Protein AF-A0A317E3X4-F1 (afdb_monomer)

Sequence (181 aa):
MAAHSRLGRRADPDRGRRRPDLRLVTAVTAGPLPGQGERPKLAPEFGGGNLMRLLLLATGFLALGIGSAAAGSSSFQRSCTDIRLEVDRRSVYLSATCDNGRGRQRGTDIELTGIHNDDGRLVRGTPGAASSFQRSCRDIRIDASRKRVVLEATCQSRSGRWRDTRIEIEDIHNINGRLQR

Mean predicted aligned error: 17.06 Å

InterPro domains:
  IPR011058 Cyanovirin-N [PF08881] (76-180)
  IPR011058 Cyanovirin-N [SM01111] (75-181)
  IPR036673 Cyanovirin-N superfamily [G3DSA:2.30.60.10] (72-180)
  IPR036673 Cyanovirin-N superfamily [SSF51322] (75-180)

pLDDT: mean 78.64, std 22.9, range [42.88, 98.81]

Structure (mmCIF, N/CA/C/O backbone):
data_AF-A0A317E3X4-F1
#
_entry.id   AF-A0A317E3X4-F1
#
loop_
_atom_site.group_PDB
_atom_site.id
_atom_site.type_symbol
_atom_site.label_atom_id
_atom_site.label_alt_id
_atom_site.label_comp_id
_atom_site.label_asym_id
_atom_site.label_entity_id
_atom_site.label_seq_id
_atom_site.pdbx_PDB_ins_code
_atom_site.Cartn_x
_atom_site.Cartn_y
_atom_site.Cartn_z
_atom_site.occupancy
_atom_site.B_iso_or_equiv
_atom_site.auth_seq_id
_atom_site.auth_comp_id
_atom_site.auth_asym_id
_atom_site.auth_atom_id
_atom_site.pdbx_PDB_model_num
ATOM 1 N N . MET A 1 1 ? 33.192 60.781 2.188 1.00 44.03 1 MET A N 1
ATOM 2 C CA . MET A 1 1 ? 32.294 59.798 2.830 1.00 44.03 1 MET A CA 1
ATOM 3 C C . MET A 1 1 ? 32.756 58.412 2.412 1.00 44.03 1 MET A C 1
ATOM 5 O O . MET A 1 1 ? 32.497 58.018 1.287 1.00 44.03 1 MET A O 1
ATOM 9 N N . ALA A 1 2 ? 33.527 57.723 3.251 1.00 44.00 2 ALA A N 1
ATOM 10 C CA . ALA A 1 2 ? 34.012 56.375 2.965 1.00 44.00 2 ALA A CA 1
ATOM 11 C C . ALA A 1 2 ? 33.857 55.536 4.235 1.00 44.00 2 ALA A C 1
ATOM 13 O O . ALA A 1 2 ? 34.499 55.815 5.243 1.00 44.00 2 ALA A O 1
ATOM 14 N N . ALA A 1 3 ? 32.968 54.546 4.189 1.00 47.50 3 ALA A N 1
ATOM 15 C CA . ALA A 1 3 ? 32.780 53.564 5.245 1.00 47.50 3 ALA A CA 1
ATOM 16 C C . ALA A 1 3 ? 32.793 52.173 4.601 1.00 47.50 3 ALA A C 1
ATOM 18 O O . ALA A 1 3 ? 31.838 51.761 3.947 1.00 47.50 3 ALA A O 1
ATOM 19 N N . HIS A 1 4 ? 33.916 51.473 4.762 1.00 45.38 4 HIS A N 1
ATOM 20 C CA . HIS A 1 4 ? 34.055 50.057 4.444 1.00 45.38 4 HIS A CA 1
ATOM 21 C C . HIS A 1 4 ? 33.559 49.229 5.633 1.00 45.38 4 HIS A C 1
ATOM 23 O O . HIS A 1 4 ? 34.176 49.236 6.699 1.00 45.38 4 HIS A O 1
ATOM 29 N N . SER A 1 5 ? 32.473 48.480 5.438 1.00 51.78 5 SER A N 1
ATOM 30 C CA . SER A 1 5 ? 31.897 47.597 6.456 1.00 51.78 5 SER A CA 1
ATOM 31 C C . SER A 1 5 ? 32.045 46.121 6.077 1.00 51.78 5 SER A C 1
ATOM 33 O O . SER A 1 5 ? 31.335 45.584 5.236 1.00 51.78 5 SER A O 1
ATOM 35 N N . ARG A 1 6 ? 33.049 45.522 6.725 1.00 53.31 6 ARG A N 1
ATOM 36 C CA . ARG A 1 6 ? 33.231 44.146 7.228 1.00 53.31 6 ARG A CA 1
ATOM 37 C C . ARG A 1 6 ? 32.323 43.023 6.685 1.00 53.31 6 ARG A C 1
ATOM 39 O O . ARG A 1 6 ? 31.151 42.912 7.024 1.00 53.31 6 ARG A O 1
ATOM 46 N N . LEU A 1 7 ? 32.979 42.085 5.994 1.00 50.19 7 LEU A N 1
ATOM 47 C CA . LEU A 1 7 ? 32.557 40.704 5.735 1.00 50.19 7 LEU A CA 1
ATOM 48 C C . LEU A 1 7 ? 32.404 39.908 7.046 1.00 50.19 7 LEU A C 1
ATOM 50 O O . LEU A 1 7 ? 33.393 39.598 7.712 1.00 50.19 7 LEU A O 1
ATOM 54 N N . GLY A 1 8 ? 31.170 39.538 7.391 1.00 43.84 8 GLY A N 1
ATOM 55 C CA . GLY A 1 8 ? 30.870 38.547 8.425 1.00 43.84 8 GLY A CA 1
ATOM 56 C C . GLY A 1 8 ? 31.047 37.127 7.884 1.00 43.84 8 GLY A C 1
ATOM 57 O O . GLY A 1 8 ? 30.306 36.696 7.002 1.00 43.84 8 GLY A O 1
ATOM 58 N N . ARG A 1 9 ? 32.038 36.394 8.404 1.00 52.47 9 ARG A N 1
ATOM 59 C CA . ARG A 1 9 ? 32.232 34.963 8.127 1.00 52.47 9 ARG A CA 1
ATOM 60 C C . ARG A 1 9 ? 31.189 34.164 8.910 1.00 52.47 9 ARG A C 1
ATOM 62 O O . ARG A 1 9 ? 31.122 34.272 10.131 1.00 52.47 9 ARG A O 1
ATOM 69 N N . ARG A 1 10 ? 30.377 33.379 8.198 1.00 48.47 10 ARG A N 1
ATOM 70 C CA . ARG A 1 10 ? 29.437 32.412 8.779 1.00 48.47 10 ARG A CA 1
ATOM 71 C C . ARG A 1 10 ? 30.220 31.234 9.361 1.00 48.47 10 ARG A C 1
ATOM 73 O O . ARG A 1 10 ? 31.098 30.697 8.692 1.00 48.47 10 ARG A O 1
ATOM 80 N N . ALA A 1 11 ? 29.906 30.872 10.601 1.00 50.78 11 ALA A N 1
ATOM 81 C CA . ALA A 1 11 ? 30.389 29.659 11.246 1.00 50.78 11 ALA A CA 1
ATOM 82 C C . ALA A 1 11 ? 29.647 28.437 10.680 1.00 50.78 11 ALA A C 1
ATOM 84 O O . ALA A 1 11 ? 28.427 28.468 10.519 1.00 50.78 11 ALA A O 1
ATOM 85 N N . ASP A 1 12 ? 30.411 27.397 10.367 1.00 50.88 12 ASP A N 1
ATOM 86 C CA . ASP A 1 12 ? 29.989 26.112 9.806 1.00 50.88 12 ASP A CA 1
ATOM 87 C C . ASP A 1 12 ? 29.861 25.077 10.946 1.00 50.88 12 ASP A C 1
ATOM 89 O O . ASP A 1 12 ? 30.859 24.843 11.638 1.00 50.88 12 ASP A O 1
ATOM 93 N N . PRO A 1 13 ? 28.675 24.491 11.212 1.00 52.59 13 PRO A N 1
ATOM 94 C CA . PRO A 1 13 ? 28.496 23.523 12.283 1.00 52.59 13 PRO A CA 1
ATOM 95 C C . PRO A 1 13 ? 28.211 22.116 11.731 1.00 52.59 13 PRO A C 1
ATOM 97 O O . PRO A 1 13 ? 27.102 21.618 11.892 1.00 52.59 13 PRO A O 1
ATOM 100 N N . ASP A 1 14 ? 29.184 21.440 11.109 1.00 51.91 14 ASP A N 1
ATOM 101 C CA . ASP A 1 14 ? 29.018 20.003 10.812 1.00 51.91 14 ASP A CA 1
ATOM 102 C C . ASP A 1 14 ? 30.326 19.187 10.778 1.00 51.91 14 ASP A C 1
ATOM 104 O O . ASP A 1 14 ? 30.789 18.693 9.749 1.00 51.91 14 ASP A O 1
ATOM 108 N N . ARG A 1 15 ? 30.945 18.989 11.950 1.00 49.81 15 ARG A N 1
ATOM 109 C CA . ARG A 1 15 ? 31.993 17.968 12.129 1.00 49.81 15 ARG A CA 1
ATOM 110 C C . ARG A 1 15 ? 31.726 17.120 13.363 1.00 49.81 15 ARG A C 1
ATOM 112 O O . ARG A 1 15 ? 32.310 17.316 14.423 1.00 49.81 15 ARG A O 1
ATOM 119 N N . GLY A 1 16 ? 30.828 16.151 13.207 1.00 49.03 16 GLY A N 1
ATOM 120 C CA . GLY A 1 16 ? 30.453 15.265 14.306 1.00 49.03 16 GLY A CA 1
ATOM 121 C C . GLY A 1 16 ? 29.815 13.938 13.910 1.00 49.03 16 GLY A C 1
ATOM 122 O O . GLY A 1 16 ? 28.997 13.434 14.670 1.00 49.03 16 GLY A O 1
ATOM 123 N N . ARG A 1 17 ? 30.156 13.327 12.765 1.00 48.34 17 ARG A N 1
ATOM 124 C CA . ARG A 1 17 ? 29.713 11.950 12.461 1.00 48.34 17 ARG A CA 1
ATOM 125 C C . ARG A 1 17 ? 30.769 10.922 12.855 1.00 48.34 17 ARG A C 1
ATOM 127 O O . ARG A 1 17 ? 31.676 10.596 12.092 1.00 48.34 17 ARG A O 1
ATOM 134 N N . ARG A 1 18 ? 30.607 10.407 14.077 1.00 46.97 18 ARG A N 1
ATOM 135 C CA . ARG A 1 18 ? 31.224 9.165 14.556 1.00 46.97 18 ARG A CA 1
ATOM 136 C C . ARG A 1 18 ? 30.736 7.998 13.692 1.00 46.97 18 ARG A C 1
ATOM 138 O O . ARG A 1 18 ? 29.539 7.861 13.449 1.00 46.97 18 ARG A O 1
ATOM 145 N N . ARG A 1 19 ? 31.678 7.177 13.230 1.00 54.75 19 ARG A N 1
ATOM 146 C CA . ARG A 1 19 ? 31.419 5.902 12.553 1.00 54.75 19 ARG A CA 1
ATOM 147 C C . ARG A 1 19 ? 30.929 4.881 13.588 1.00 54.75 19 ARG A C 1
ATOM 149 O O . ARG A 1 19 ? 31.604 4.745 14.605 1.00 54.75 19 ARG A O 1
ATOM 156 N N . PRO A 1 20 ? 29.810 4.174 13.372 1.00 49.88 20 PRO A N 1
ATOM 157 C CA . PRO A 1 20 ? 29.505 2.990 14.157 1.00 49.88 20 PRO A CA 1
ATOM 158 C C . PRO A 1 20 ? 30.288 1.785 13.624 1.00 49.88 20 PRO A C 1
ATOM 160 O O . PRO A 1 20 ? 30.407 1.578 12.414 1.00 49.88 20 PRO A O 1
ATOM 163 N N . ASP A 1 21 ? 30.834 1.029 14.570 1.00 44.69 21 ASP A N 1
ATOM 164 C CA . ASP A 1 21 ? 31.644 -0.165 14.386 1.00 44.69 21 ASP A CA 1
ATOM 165 C C . ASP A 1 21 ? 30.947 -1.248 13.559 1.00 44.69 21 ASP A C 1
ATOM 167 O O . ASP A 1 21 ? 29.807 -1.650 13.808 1.00 44.69 21 ASP A O 1
ATOM 171 N N . LEU A 1 22 ? 31.699 -1.762 12.591 1.00 46.97 22 LEU A N 1
ATOM 172 C CA . LEU A 1 22 ? 31.363 -2.919 11.781 1.00 46.97 22 LEU A CA 1
ATOM 173 C C . LEU A 1 22 ? 31.536 -4.179 12.649 1.00 46.97 22 LEU A C 1
ATOM 175 O O . LEU A 1 22 ? 32.629 -4.733 12.750 1.00 46.97 22 LEU A O 1
ATOM 179 N N . ARG A 1 23 ? 30.467 -4.627 13.318 1.00 48.00 23 ARG A N 1
ATOM 180 C CA . ARG A 1 23 ? 30.457 -5.933 13.991 1.00 48.00 23 ARG A CA 1
ATOM 181 C C . ARG A 1 23 ? 30.214 -7.046 12.974 1.00 48.00 23 ARG A C 1
ATOM 183 O O . ARG A 1 23 ? 29.145 -7.156 12.382 1.00 48.00 23 ARG A O 1
ATOM 190 N N . LEU A 1 24 ? 31.254 -7.854 12.807 1.00 46.41 24 LEU A N 1
ATOM 191 C CA . LEU A 1 24 ? 31.303 -9.123 12.095 1.00 46.41 24 LEU A CA 1
ATOM 192 C C . LEU A 1 24 ? 30.211 -10.066 12.638 1.00 46.41 24 LEU A C 1
ATOM 194 O O . LEU A 1 24 ? 30.263 -10.467 13.799 1.00 46.41 24 LEU A O 1
ATOM 198 N N . VAL A 1 25 ? 29.209 -10.391 11.818 1.00 48.66 25 VAL A N 1
ATOM 199 C CA . VAL A 1 25 ? 28.184 -11.390 12.157 1.00 48.66 25 VAL A CA 1
ATOM 200 C C . VAL A 1 25 ? 28.690 -12.758 11.713 1.00 48.66 25 VAL A C 1
ATOM 202 O O . VAL A 1 25 ? 28.898 -13.009 10.528 1.00 48.66 25 VAL A O 1
ATOM 205 N N . THR A 1 26 ? 28.910 -13.623 12.694 1.00 46.09 26 THR A N 1
ATOM 206 C CA . THR A 1 26 ? 29.308 -15.022 12.554 1.00 46.09 26 THR A CA 1
ATOM 207 C C . THR A 1 26 ? 28.225 -15.814 11.817 1.00 46.09 26 THR A C 1
ATOM 209 O O . THR A 1 26 ? 27.043 -15.729 12.152 1.00 46.09 26 THR A O 1
ATOM 212 N N . ALA A 1 27 ? 28.628 -16.586 10.807 1.00 47.19 27 ALA A N 1
ATOM 213 C CA . ALA A 1 27 ? 27.751 -17.466 10.046 1.00 47.19 27 ALA A CA 1
ATOM 214 C C . ALA A 1 27 ? 27.182 -18.581 10.943 1.00 47.19 27 ALA A C 1
ATOM 216 O O . ALA A 1 27 ? 27.935 -19.335 11.558 1.00 47.19 27 ALA A O 1
ATOM 217 N N . VAL A 1 28 ? 25.853 -18.684 11.001 1.00 49.19 28 VAL A N 1
ATOM 218 C CA . VAL A 1 28 ? 25.140 -19.804 11.628 1.00 49.19 28 VAL A CA 1
ATOM 219 C C . VAL A 1 28 ? 25.025 -20.934 10.609 1.00 49.19 28 VAL A C 1
ATOM 221 O O . VAL A 1 28 ? 24.566 -20.739 9.484 1.00 49.19 28 VAL A O 1
ATOM 224 N N . THR A 1 29 ? 25.477 -22.111 11.021 1.00 43.81 29 THR A N 1
ATOM 225 C CA . THR A 1 29 ? 25.449 -23.371 10.285 1.00 43.81 29 THR A CA 1
ATOM 226 C C . THR A 1 29 ? 24.010 -23.843 10.051 1.00 43.81 29 THR A C 1
ATOM 228 O O . THR A 1 29 ? 23.200 -23.921 10.972 1.00 43.81 29 THR A O 1
ATOM 231 N N . ALA A 1 30 ? 23.685 -24.162 8.797 1.00 45.28 30 ALA A N 1
ATOM 232 C CA . ALA A 1 30 ? 22.426 -24.796 8.421 1.00 45.28 30 ALA A CA 1
ATOM 233 C C . ALA A 1 30 ? 22.470 -26.290 8.785 1.00 45.28 30 ALA A C 1
ATOM 235 O O . ALA A 1 30 ? 23.348 -27.019 8.325 1.00 45.28 30 ALA A O 1
ATOM 236 N N . GLY A 1 31 ? 21.535 -26.731 9.629 1.00 52.44 31 GLY A N 1
ATOM 237 C CA . GLY A 1 31 ? 21.315 -28.144 9.942 1.00 52.44 31 GLY A CA 1
ATOM 238 C C . GLY A 1 31 ? 20.584 -28.894 8.811 1.00 52.44 31 GLY A C 1
ATOM 239 O O . GLY A 1 31 ? 19.928 -28.261 7.980 1.00 52.44 31 GLY A O 1
ATOM 240 N N . PRO A 1 32 ? 20.699 -30.233 8.761 1.00 53.94 32 PRO A N 1
ATOM 241 C CA . PRO A 1 32 ? 20.180 -31.059 7.672 1.00 53.94 32 PRO A CA 1
ATOM 242 C C . PRO A 1 32 ? 18.655 -31.268 7.729 1.00 53.94 32 PRO A C 1
ATOM 244 O O . PRO A 1 32 ? 18.056 -31.377 8.798 1.00 53.94 32 PRO A O 1
ATOM 247 N N . LEU A 1 33 ? 18.045 -31.354 6.542 1.00 56.88 33 LEU A N 1
ATOM 248 C CA . LEU A 1 33 ? 16.626 -31.650 6.306 1.00 56.88 33 LEU A CA 1
ATOM 249 C C . LEU A 1 33 ? 16.307 -33.135 6.577 1.00 56.88 33 LEU A C 1
A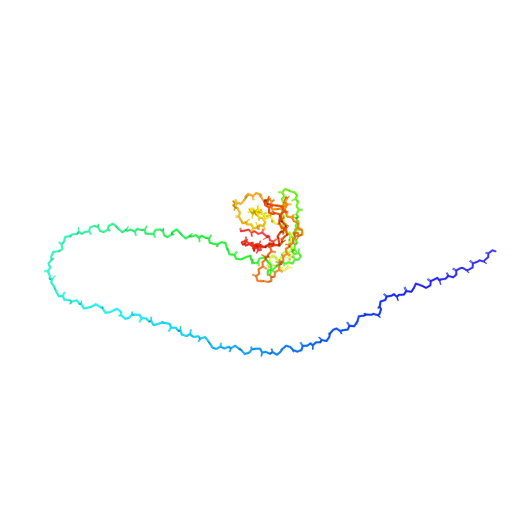TOM 251 O O . LEU A 1 33 ? 17.027 -33.995 6.063 1.00 56.88 33 LEU A O 1
ATOM 255 N N . PRO A 1 34 ? 15.215 -33.471 7.289 1.00 51.62 34 PRO A N 1
ATOM 256 C CA . PRO A 1 34 ? 14.760 -34.850 7.413 1.00 51.62 34 PRO A CA 1
ATOM 257 C C . PRO A 1 34 ? 13.775 -35.261 6.302 1.00 51.62 34 PRO A C 1
ATOM 259 O O . PRO A 1 34 ? 12.800 -34.569 6.025 1.00 51.62 34 PRO A O 1
ATOM 262 N N . GLY A 1 35 ? 14.037 -36.445 5.737 1.00 47.06 35 GLY A N 1
ATOM 263 C CA . GLY A 1 35 ? 13.054 -37.521 5.547 1.00 47.06 35 GLY A CA 1
ATOM 264 C C . GLY A 1 35 ? 11.977 -37.342 4.478 1.00 47.06 35 GLY A C 1
ATOM 265 O O . GLY A 1 35 ? 10.889 -36.852 4.761 1.00 47.06 35 GLY A O 1
ATOM 266 N N . GLN A 1 36 ? 12.233 -37.861 3.273 1.00 43.69 36 GLN A N 1
ATOM 267 C CA . GLN A 1 36 ? 11.174 -38.160 2.308 1.00 43.69 36 GLN A CA 1
ATOM 268 C C . GLN A 1 36 ? 10.454 -39.45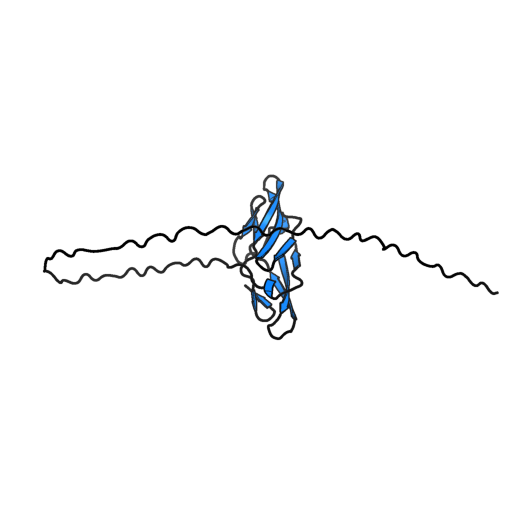5 2.702 1.00 43.69 36 GLN A C 1
ATOM 270 O O . GLN A 1 36 ? 11.071 -40.517 2.755 1.00 43.69 36 GLN A O 1
ATOM 275 N N . GLY A 1 37 ? 9.157 -39.325 2.983 1.00 43.22 37 GLY A N 1
ATOM 276 C CA . GLY A 1 37 ? 8.244 -40.411 3.321 1.00 43.22 37 GLY A CA 1
ATOM 277 C C . GLY A 1 37 ? 7.944 -41.334 2.141 1.00 43.22 37 GLY A C 1
ATOM 278 O O . GLY A 1 37 ? 7.931 -40.935 0.975 1.00 43.22 37 GLY A O 1
ATOM 279 N N . GLU A 1 38 ? 7.733 -42.592 2.498 1.00 43.97 38 GLU A N 1
ATOM 280 C CA . GLU A 1 38 ? 7.666 -43.770 1.650 1.00 43.97 38 GLU A CA 1
ATOM 281 C C . GLU A 1 38 ? 6.436 -43.826 0.730 1.00 43.97 38 GLU A C 1
ATOM 283 O O . GLU A 1 38 ? 5.338 -43.377 1.058 1.00 43.97 38 GLU A O 1
ATOM 288 N N . ARG A 1 39 ? 6.622 -44.447 -0.442 1.00 52.88 39 ARG A N 1
ATOM 289 C CA . ARG A 1 39 ? 5.541 -44.805 -1.368 1.00 52.88 39 ARG A CA 1
ATOM 290 C C . ARG A 1 39 ? 4.852 -46.082 -0.872 1.00 52.88 39 ARG A C 1
ATOM 292 O O . ARG A 1 39 ? 5.541 -47.096 -0.741 1.00 52.88 39 ARG A O 1
ATOM 299 N N . PRO A 1 40 ? 3.523 -46.118 -0.693 1.00 49.53 40 PRO A N 1
ATOM 300 C CA . PRO A 1 40 ? 2.832 -47.381 -0.495 1.00 49.53 40 PRO A CA 1
ATOM 301 C C . PRO A 1 40 ? 2.752 -48.163 -1.814 1.00 49.53 40 PRO A C 1
ATOM 303 O O . PRO A 1 40 ? 2.273 -47.685 -2.844 1.00 49.53 40 PRO A O 1
ATOM 306 N N . LYS A 1 41 ? 3.256 -49.395 -1.750 1.00 51.91 41 LYS A N 1
ATOM 307 C CA . LYS A 1 41 ? 3.183 -50.448 -2.761 1.00 51.91 41 LYS A CA 1
ATOM 308 C C . LYS A 1 41 ? 1.762 -51.023 -2.747 1.00 51.91 41 LYS A C 1
ATOM 310 O O . LYS A 1 41 ? 1.425 -51.775 -1.839 1.00 51.91 41 LYS A O 1
ATOM 315 N N . LEU A 1 42 ? 0.930 -50.670 -3.727 1.00 49.22 42 LEU A N 1
ATOM 316 C CA . LEU A 1 42 ? -0.346 -51.354 -3.953 1.00 49.22 42 LEU A CA 1
ATOM 317 C C . LEU A 1 42 ? -0.124 -52.533 -4.904 1.00 49.22 42 LEU A C 1
ATOM 319 O O . LEU A 1 42 ? 0.136 -52.345 -6.091 1.00 49.22 42 LEU A O 1
ATOM 323 N N . ALA A 1 43 ? -0.235 -53.743 -4.367 1.00 55.38 43 ALA A N 1
ATOM 324 C CA . ALA A 1 43 ? -0.550 -54.938 -5.136 1.00 55.38 43 ALA A CA 1
ATOM 325 C C . ALA A 1 43 ? -2.073 -55.146 -5.116 1.00 55.38 43 ALA A C 1
ATOM 327 O O . ALA A 1 43 ? -2.696 -54.903 -4.081 1.00 55.38 43 ALA A O 1
ATOM 328 N N . PRO A 1 44 ? -2.664 -55.640 -6.211 1.00 51.34 44 PRO A N 1
ATOM 329 C CA . PRO A 1 44 ? -3.894 -56.409 -6.116 1.00 51.34 44 PRO A CA 1
ATOM 330 C C . PRO A 1 44 ? -3.694 -57.826 -6.667 1.00 51.34 44 PRO A C 1
ATOM 332 O O . PRO A 1 44 ? -3.276 -58.016 -7.809 1.00 51.34 44 PRO A O 1
ATOM 335 N N . GLU A 1 45 ? -4.023 -58.818 -5.842 1.00 49.09 45 GLU A N 1
ATOM 336 C CA . GLU A 1 45 ? -4.259 -60.191 -6.282 1.00 49.09 45 GLU A CA 1
ATOM 337 C C . GLU A 1 45 ? -5.652 -60.278 -6.919 1.00 49.09 45 GLU A C 1
ATOM 339 O O . GLU A 1 45 ? -6.652 -59.917 -6.296 1.00 49.09 45 GLU A O 1
ATOM 344 N N . PHE A 1 46 ? -5.724 -60.749 -8.165 1.00 43.38 46 PHE A N 1
ATOM 345 C CA . PHE A 1 46 ? -6.977 -61.039 -8.859 1.00 43.38 46 PHE A CA 1
ATOM 346 C C . PHE A 1 46 ? -7.240 -62.549 -8.828 1.00 43.38 46 PHE A C 1
ATOM 348 O O . PHE A 1 46 ? -6.645 -63.314 -9.586 1.00 43.38 46 PHE A O 1
ATOM 355 N N . GLY A 1 47 ? -8.148 -62.959 -7.939 1.00 44.50 47 GLY A N 1
ATOM 356 C CA . GLY A 1 47 ? -8.822 -64.258 -7.963 1.00 44.50 47 GLY A CA 1
ATOM 357 C C . GLY A 1 47 ? -10.005 -64.225 -8.936 1.00 44.50 47 GLY A C 1
ATOM 358 O O . GLY A 1 47 ? -10.681 -63.208 -9.063 1.00 44.50 47 GLY A O 1
ATOM 359 N N . GLY A 1 48 ? -10.192 -65.322 -9.670 1.00 46.03 48 GLY A N 1
ATOM 360 C CA . GLY A 1 48 ? -10.986 -65.392 -10.896 1.00 46.03 48 GLY A CA 1
ATOM 361 C C . GLY A 1 48 ? -12.510 -65.426 -10.742 1.00 46.03 48 GLY A C 1
ATOM 362 O O . GLY A 1 48 ? -13.058 -65.550 -9.652 1.00 46.03 48 GLY A O 1
ATOM 363 N N . GLY A 1 49 ? -13.184 -65.382 -11.896 1.00 42.88 49 GLY A N 1
ATOM 364 C CA . GLY A 1 49 ? -14.618 -65.644 -12.012 1.00 42.88 49 GLY A CA 1
ATOM 365 C C . GLY A 1 49 ? -15.265 -64.938 -13.201 1.00 42.88 49 GLY A C 1
ATOM 366 O O . GLY A 1 49 ? -15.717 -63.806 -13.081 1.00 42.88 49 GLY A O 1
ATOM 367 N N . ASN A 1 50 ? -15.310 -65.604 -14.356 1.00 48.81 50 ASN A N 1
ATOM 368 C CA . ASN A 1 50 ? -16.083 -65.174 -15.523 1.00 48.81 50 ASN A CA 1
ATOM 369 C C . ASN A 1 50 ? -17.585 -65.117 -15.197 1.00 48.81 50 ASN A C 1
ATOM 371 O O . ASN A 1 50 ? -18.115 -66.107 -14.706 1.00 48.81 50 ASN A O 1
ATOM 375 N N . LEU A 1 51 ? -18.269 -64.030 -15.560 1.00 45.66 51 LEU A N 1
ATOM 376 C CA . LEU A 1 51 ? -19.418 -63.984 -16.484 1.00 45.66 51 LEU A CA 1
ATOM 377 C C . LEU A 1 51 ? -20.166 -62.646 -16.344 1.00 45.66 51 LEU A C 1
ATOM 379 O O . LEU A 1 51 ? -20.158 -62.010 -15.300 1.00 45.66 51 LEU A O 1
ATOM 383 N N . MET A 1 52 ? -20.895 -62.301 -17.405 1.00 44.47 52 MET A N 1
ATOM 384 C CA . MET A 1 52 ? -21.894 -61.229 -17.485 1.00 44.47 52 MET A CA 1
ATOM 385 C C . MET A 1 52 ? -21.363 -59.831 -17.841 1.00 44.47 52 MET A C 1
ATOM 387 O O . MET A 1 52 ? -21.282 -58.908 -17.036 1.00 44.47 52 MET A O 1
ATOM 391 N N . ARG A 1 53 ? -21.086 -59.655 -19.138 1.00 51.53 53 ARG A N 1
ATOM 392 C CA . ARG A 1 53 ? -21.133 -58.345 -19.792 1.00 51.53 53 ARG A CA 1
ATOM 393 C C . ARG A 1 53 ? -22.599 -57.921 -19.927 1.00 51.53 53 ARG A C 1
ATOM 395 O O . ARG A 1 53 ? -23.300 -58.456 -20.779 1.00 51.53 53 ARG A O 1
ATOM 402 N N . LEU A 1 54 ? -23.037 -56.935 -19.151 1.00 48.50 54 LEU A N 1
ATOM 403 C CA . LEU A 1 54 ? -24.147 -56.071 -19.549 1.00 48.50 54 LEU A CA 1
ATOM 404 C C . LEU A 1 54 ? -23.881 -54.651 -19.037 1.00 48.50 54 LEU A C 1
ATOM 406 O O . LEU A 1 54 ? -23.561 -54.447 -17.870 1.00 48.50 54 LEU A O 1
ATOM 410 N N . LEU A 1 55 ? -23.899 -53.707 -19.977 1.00 51.34 55 LEU A N 1
ATOM 411 C CA . LEU A 1 55 ? -23.377 -52.349 -19.868 1.00 51.34 55 LEU A CA 1
ATOM 412 C C . LEU A 1 55 ? -23.995 -51.553 -18.707 1.00 51.34 55 LEU A C 1
ATOM 414 O O . LEU A 1 55 ? -25.165 -51.181 -18.753 1.00 51.34 55 LEU A O 1
ATOM 418 N N . LEU A 1 56 ? -23.160 -51.183 -17.734 1.00 49.72 56 LEU A N 1
ATOM 419 C CA . LEU A 1 56 ? -23.400 -50.044 -16.852 1.00 49.72 56 LEU A CA 1
ATOM 420 C C . LEU A 1 56 ? -22.912 -48.778 -17.568 1.00 49.72 56 LEU A C 1
ATOM 422 O O . LEU A 1 56 ? -21.712 -48.581 -17.760 1.00 49.72 56 LEU A O 1
ATOM 426 N N . LEU A 1 57 ? -23.852 -47.927 -17.981 1.00 48.88 57 LEU A N 1
ATOM 427 C CA . LEU A 1 57 ? -23.591 -46.549 -18.397 1.00 48.88 57 LEU A CA 1
ATOM 428 C C . LEU A 1 57 ? -23.023 -45.780 -17.195 1.00 48.88 57 LEU A C 1
ATOM 430 O O . LEU A 1 57 ? -23.760 -45.271 -16.356 1.00 48.88 57 LEU A O 1
ATOM 434 N N . ALA A 1 58 ? -21.697 -45.732 -17.097 1.00 53.59 58 ALA A N 1
ATOM 435 C CA . ALA A 1 58 ? -20.988 -44.895 -16.145 1.00 53.59 58 ALA A CA 1
ATOM 436 C C . ALA A 1 58 ? -21.115 -43.428 -16.585 1.00 53.59 58 ALA A C 1
ATOM 438 O O . ALA A 1 58 ? -20.338 -42.935 -17.401 1.00 53.59 58 ALA A O 1
ATOM 439 N N . THR A 1 59 ? -22.111 -42.717 -16.060 1.00 61.94 59 THR A N 1
ATOM 440 C CA . THR A 1 59 ? -22.128 -41.251 -16.088 1.00 61.94 59 THR A CA 1
ATOM 441 C C . THR A 1 59 ? -20.961 -40.751 -15.242 1.00 61.94 59 THR A C 1
ATOM 443 O O . THR A 1 59 ? -21.020 -40.750 -14.013 1.00 61.94 59 THR A O 1
ATOM 446 N N . GLY A 1 60 ? -19.869 -40.390 -15.918 1.00 56.09 60 GLY A N 1
ATOM 447 C CA . GLY A 1 60 ? -18.681 -39.810 -15.311 1.00 56.09 60 GLY A CA 1
ATOM 448 C C . GLY A 1 60 ? -19.025 -38.513 -14.586 1.00 56.09 60 GLY A C 1
ATOM 449 O O . GLY A 1 60 ? -19.467 -37.543 -15.197 1.00 56.09 60 GLY A O 1
ATOM 450 N N . PHE A 1 61 ? -18.810 -38.502 -13.272 1.00 55.06 61 PHE A N 1
ATOM 451 C CA . PHE A 1 61 ? -18.797 -37.287 -12.469 1.00 55.06 61 PHE A CA 1
ATOM 452 C C . PHE A 1 61 ? -17.626 -36.413 -12.939 1.00 55.06 61 PHE A C 1
ATOM 454 O O . PHE A 1 61 ? -16.470 -36.659 -12.596 1.00 55.06 61 PHE A O 1
ATOM 461 N N . LEU A 1 62 ? -17.920 -35.395 -13.750 1.00 54.91 62 LEU A N 1
ATOM 462 C CA . LEU A 1 62 ? -16.976 -34.327 -14.056 1.00 54.91 62 LEU A CA 1
ATOM 463 C C . LEU A 1 62 ? -16.851 -33.458 -12.795 1.00 54.91 62 LEU A C 1
ATOM 465 O O . LEU A 1 62 ? -17.633 -32.535 -12.573 1.00 54.91 62 LEU A O 1
ATOM 469 N N . ALA A 1 63 ? -15.901 -33.788 -11.921 1.00 56.69 63 ALA A N 1
ATOM 470 C CA . ALA A 1 63 ? -15.528 -32.924 -10.810 1.00 56.69 63 ALA A CA 1
ATOM 471 C C . ALA A 1 63 ? -14.822 -31.682 -11.379 1.00 56.69 63 ALA A C 1
ATOM 473 O O . ALA A 1 63 ? -13.605 -31.662 -11.557 1.00 56.69 63 ALA A O 1
ATOM 474 N N . LEU A 1 64 ? -15.599 -30.648 -11.706 1.00 57.34 64 LEU A N 1
ATOM 475 C CA . LEU A 1 64 ? -15.086 -29.300 -11.925 1.00 57.34 64 LEU A CA 1
ATOM 476 C C . LEU A 1 64 ? -14.509 -28.822 -10.591 1.00 57.34 64 LEU A C 1
ATOM 478 O O . LEU A 1 64 ? -15.236 -28.373 -9.706 1.00 57.34 64 LEU A O 1
ATOM 482 N N . GLY A 1 65 ? -13.198 -28.986 -10.425 1.00 53.00 65 GLY A N 1
ATOM 483 C CA . GLY A 1 65 ? -12.465 -28.406 -9.312 1.00 53.00 65 GLY A CA 1
ATOM 484 C C . GLY A 1 65 ? -12.664 -26.896 -9.330 1.00 53.00 65 GLY A C 1
ATOM 485 O O . GLY A 1 65 ? -12.148 -26.207 -10.208 1.00 53.00 65 GLY A O 1
ATOM 486 N N . ILE A 1 66 ? -13.433 -26.386 -8.371 1.00 59.41 66 ILE A N 1
ATOM 487 C CA . ILE A 1 66 ? -13.557 -24.955 -8.113 1.00 59.41 66 ILE A CA 1
ATOM 488 C C . ILE A 1 66 ? -12.225 -24.533 -7.486 1.00 59.41 66 ILE A C 1
ATOM 490 O O . ILE A 1 66 ? -12.040 -24.587 -6.273 1.00 59.41 66 ILE A O 1
ATOM 494 N N . GLY A 1 67 ? -11.244 -24.217 -8.329 1.00 55.38 67 GLY A N 1
ATOM 495 C CA . GLY A 1 67 ? -9.975 -23.665 -7.884 1.00 55.38 67 GLY A CA 1
ATOM 496 C C . GLY A 1 67 ? -10.201 -22.242 -7.393 1.00 55.38 67 GLY A C 1
ATOM 497 O O . GLY A 1 67 ? -10.463 -21.348 -8.194 1.00 55.38 67 GLY A O 1
ATOM 498 N N . SER A 1 68 ? -10.102 -22.020 -6.085 1.00 58.06 68 SER A N 1
ATOM 499 C CA . SER A 1 68 ? -10.007 -20.669 -5.538 1.00 58.06 68 SER A CA 1
ATOM 500 C C . SER A 1 68 ? -8.714 -20.034 -6.047 1.00 58.06 68 SER A C 1
ATOM 502 O O . SER A 1 68 ? -7.623 -20.471 -5.681 1.00 58.06 68 SER A O 1
ATOM 504 N N . ALA A 1 69 ? -8.820 -19.013 -6.896 1.00 61.69 69 ALA A N 1
ATOM 505 C CA . ALA A 1 69 ? -7.678 -18.178 -7.239 1.00 61.69 69 ALA A CA 1
ATOM 506 C C . ALA A 1 69 ? -7.273 -17.393 -5.983 1.00 61.69 69 ALA A C 1
ATOM 508 O O . ALA A 1 69 ? -7.971 -16.473 -5.558 1.00 61.69 69 ALA A O 1
ATOM 509 N N . ALA A 1 70 ? -6.179 -17.803 -5.343 1.00 62.97 70 ALA A N 1
ATOM 510 C CA . ALA A 1 70 ? -5.562 -17.022 -4.283 1.00 62.97 70 ALA A CA 1
ATOM 511 C C . ALA A 1 70 ? -4.734 -15.904 -4.924 1.00 62.97 70 ALA A C 1
ATOM 513 O O . ALA A 1 70 ? -3.926 -16.168 -5.816 1.00 62.97 70 ALA A O 1
ATOM 514 N N . ALA A 1 71 ? -4.935 -14.669 -4.467 1.00 74.50 71 ALA A N 1
ATOM 515 C CA . ALA A 1 71 ? -4.113 -13.538 -4.873 1.00 74.50 71 ALA A CA 1
ATOM 516 C C . ALA A 1 71 ? -2.644 -13.805 -4.499 1.00 74.50 71 ALA A C 1
ATOM 518 O O . ALA A 1 71 ? -2.335 -14.185 -3.368 1.00 74.50 71 ALA A O 1
ATOM 519 N N . GLY A 1 72 ? -1.738 -13.654 -5.466 1.00 83.56 72 GLY A N 1
ATOM 520 C CA . GLY A 1 72 ? -0.302 -13.809 -5.239 1.00 83.56 72 GLY A CA 1
ATOM 521 C C . GLY A 1 72 ? 0.318 -12.552 -4.626 1.00 83.56 72 GLY A C 1
ATOM 522 O O . GLY A 1 72 ? -0.228 -11.457 -4.737 1.00 83.56 72 GLY A O 1
ATOM 523 N N . SER A 1 73 ? 1.497 -12.668 -4.009 1.00 92.25 73 SER A N 1
ATOM 524 C CA . SER A 1 73 ? 2.244 -11.485 -3.556 1.00 92.25 73 SER A CA 1
ATOM 525 C C . SER A 1 73 ? 2.542 -10.529 -4.718 1.00 92.25 73 SER A C 1
ATOM 527 O O . SER A 1 73 ? 2.867 -10.951 -5.832 1.00 92.25 73 SER A O 1
ATOM 529 N N . SER A 1 74 ? 2.522 -9.229 -4.428 1.00 96.31 74 SER A N 1
ATOM 530 C CA . SER A 1 74 ? 2.895 -8.190 -5.392 1.00 96.31 74 SER A CA 1
ATOM 531 C C . SER A 1 74 ? 4.326 -8.370 -5.917 1.00 96.31 74 SER A C 1
ATOM 533 O O . SER A 1 74 ? 5.217 -8.854 -5.207 1.00 96.31 74 SER A O 1
ATOM 535 N N . SER A 1 75 ? 4.572 -7.946 -7.161 1.00 96.94 75 SER A N 1
ATOM 536 C CA . SER A 1 75 ? 5.904 -8.007 -7.788 1.00 96.94 75 SER A CA 1
ATOM 537 C C . SER A 1 75 ? 6.437 -6.666 -8.299 1.00 96.94 75 SER A C 1
ATOM 539 O O . SER A 1 75 ? 7.640 -6.568 -8.569 1.00 96.94 75 SER A O 1
ATOM 541 N N . PHE A 1 76 ? 5.594 -5.629 -8.404 1.00 98.06 76 PHE A N 1
ATOM 542 C CA . PHE A 1 76 ? 5.976 -4.320 -8.953 1.00 98.06 76 PHE A CA 1
ATOM 543 C C . PHE A 1 76 ? 7.213 -3.724 -8.264 1.00 98.06 76 PHE A C 1
ATOM 545 O O . PHE A 1 76 ? 8.097 -3.181 -8.928 1.00 98.06 76 PHE A O 1
ATOM 552 N N . GLN A 1 77 ? 7.342 -3.925 -6.951 1.00 97.62 77 GLN A N 1
ATOM 553 C CA . GLN A 1 77 ? 8.419 -3.418 -6.103 1.00 97.62 77 GLN A CA 1
ATOM 554 C C . GLN A 1 77 ? 9.816 -3.935 -6.475 1.00 97.62 77 GLN A C 1
ATOM 556 O O . GLN A 1 77 ? 10.824 -3.456 -5.965 1.00 97.62 77 GLN A O 1
ATOM 561 N N . ARG A 1 78 ? 9.908 -4.925 -7.369 1.00 96.94 78 ARG A N 1
ATOM 562 C CA . ARG A 1 78 ? 11.184 -5.396 -7.927 1.00 96.94 78 ARG A CA 1
ATOM 563 C C . ARG A 1 78 ? 11.715 -4.491 -9.041 1.00 96.94 78 ARG A C 1
ATOM 565 O O . ARG A 1 78 ? 12.915 -4.526 -9.301 1.00 96.94 78 ARG A O 1
ATOM 572 N N . SER A 1 79 ? 10.830 -3.723 -9.677 1.00 97.12 79 SER A N 1
ATOM 573 C CA . SER A 1 79 ? 11.079 -2.928 -10.892 1.00 97.12 79 SER A CA 1
ATOM 574 C C . SER A 1 79 ? 10.602 -1.473 -10.799 1.00 97.12 79 SER A C 1
ATOM 576 O O . SER A 1 79 ? 10.724 -0.725 -11.767 1.00 97.12 79 SER A O 1
ATOM 578 N N . CYS A 1 80 ? 10.038 -1.081 -9.656 1.00 98.06 80 CYS A N 1
ATOM 579 C CA . CYS A 1 80 ? 9.606 0.282 -9.388 1.00 98.06 80 CYS A CA 1
ATOM 580 C C . CYS A 1 80 ? 10.374 0.866 -8.200 1.00 98.06 80 CYS A C 1
ATOM 582 O O . CYS A 1 80 ? 10.732 0.150 -7.264 1.00 98.06 80 CYS A O 1
ATOM 584 N N . THR A 1 81 ? 10.604 2.171 -8.242 1.00 97.62 81 THR A N 1
ATOM 585 C CA . THR A 1 81 ? 11.194 2.984 -7.178 1.00 97.62 81 THR A CA 1
ATOM 586 C C . THR A 1 81 ? 10.169 3.992 -6.674 1.00 97.62 81 THR A C 1
ATOM 588 O O . THR A 1 81 ? 9.048 4.049 -7.182 1.00 97.62 81 THR A O 1
ATOM 591 N N . ASP A 1 82 ? 10.546 4.793 -5.671 1.00 97.12 82 ASP A N 1
ATOM 592 C CA . ASP A 1 82 ? 9.728 5.930 -5.230 1.00 97.12 82 ASP A CA 1
ATOM 593 C C . ASP A 1 82 ? 8.315 5.536 -4.777 1.00 97.12 82 ASP A C 1
ATOM 595 O O . ASP A 1 82 ? 7.359 6.283 -4.967 1.00 97.12 82 ASP A O 1
ATOM 599 N N . ILE A 1 83 ? 8.205 4.347 -4.178 1.00 98.06 83 ILE A N 1
ATOM 600 C CA . ILE A 1 83 ? 6.942 3.761 -3.736 1.00 98.06 83 ILE A CA 1
ATOM 601 C C . ILE A 1 83 ? 6.409 4.578 -2.561 1.00 98.06 83 ILE A C 1
ATOM 603 O O . ILE A 1 83 ? 7.049 4.654 -1.508 1.00 98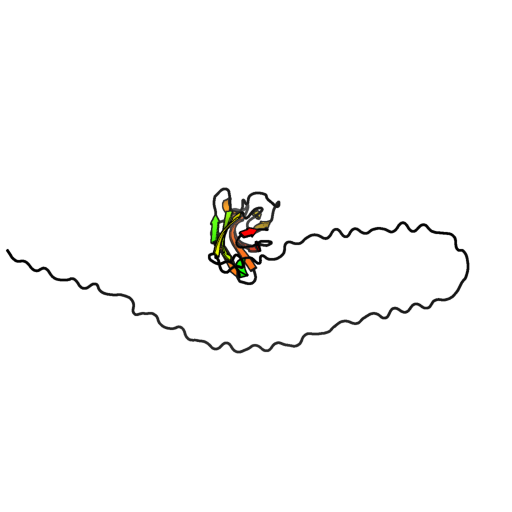.06 83 ILE A O 1
ATOM 607 N N . ARG A 1 84 ? 5.242 5.190 -2.743 1.00 97.44 84 ARG A N 1
ATOM 608 C CA . ARG A 1 84 ? 4.585 6.048 -1.757 1.00 97.44 84 ARG A CA 1
ATOM 609 C C . ARG A 1 84 ? 3.112 5.695 -1.647 1.00 97.44 84 ARG A C 1
ATOM 611 O O . ARG A 1 84 ? 2.506 5.155 -2.568 1.00 97.44 84 ARG A O 1
ATOM 618 N N . LEU A 1 85 ? 2.555 5.999 -0.483 1.00 97.75 85 LEU A N 1
ATOM 619 C CA . LEU A 1 85 ? 1.134 5.871 -0.218 1.00 97.75 85 LEU A CA 1
ATOM 620 C C . LEU A 1 85 ? 0.536 7.269 -0.084 1.00 97.75 85 LEU A C 1
ATOM 622 O O . LEU A 1 85 ? 0.985 8.063 0.742 1.00 97.75 85 LEU A O 1
ATOM 626 N N . GLU A 1 86 ? -0.481 7.547 -0.882 1.00 97.56 86 GLU A N 1
ATOM 627 C CA . GLU A 1 86 ? -1.255 8.779 -0.859 1.00 97.56 86 GLU A CA 1
ATOM 628 C C . GLU A 1 86 ? -2.620 8.464 -0.254 1.00 97.56 86 GLU A C 1
ATOM 630 O O . GLU A 1 86 ? -3.398 7.680 -0.798 1.00 97.56 86 GLU A O 1
ATOM 635 N N . VAL A 1 87 ? -2.892 9.029 0.921 1.00 96.44 87 VAL A N 1
ATOM 636 C CA . VAL A 1 87 ? -4.088 8.719 1.708 1.00 96.44 87 VAL A CA 1
ATOM 637 C C . VAL A 1 87 ? -4.983 9.950 1.757 1.00 96.44 87 VAL A C 1
ATOM 639 O O . VAL A 1 87 ? -4.619 10.961 2.354 1.00 96.44 87 VAL A O 1
ATOM 642 N N . ASP A 1 88 ? -6.172 9.842 1.173 1.00 93.94 88 ASP A N 1
ATOM 643 C CA . ASP A 1 88 ? -7.254 10.817 1.294 1.00 93.94 88 ASP A CA 1
ATOM 644 C C . ASP A 1 88 ? -8.414 10.237 2.126 1.00 93.94 88 ASP A C 1
ATOM 646 O O . ASP A 1 88 ? -8.520 9.031 2.345 1.00 93.9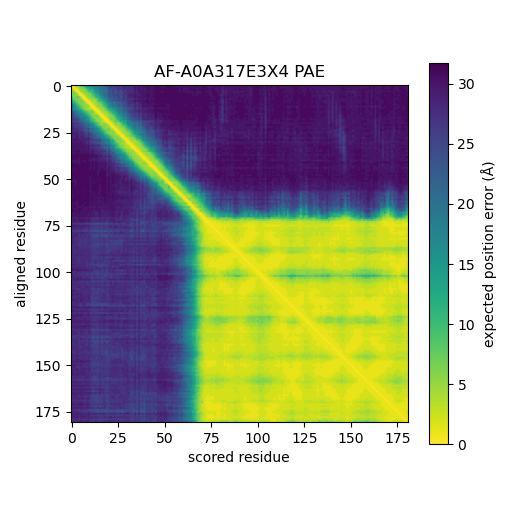4 88 ASP A O 1
ATOM 650 N N . ARG A 1 89 ? -9.348 11.080 2.579 1.00 91.44 89 ARG A N 1
ATOM 651 C CA . ARG A 1 89 ? -10.561 10.625 3.281 1.00 91.44 89 ARG A CA 1
ATOM 652 C C . ARG A 1 89 ? -11.415 9.649 2.460 1.00 91.44 89 ARG A C 1
ATOM 654 O O . ARG A 1 89 ? -12.148 8.851 3.055 1.00 91.44 89 ARG A O 1
ATOM 661 N N . ARG A 1 90 ? -11.369 9.716 1.126 1.00 91.69 90 ARG A N 1
ATOM 662 C CA . ARG A 1 90 ? -12.208 8.912 0.219 1.00 91.69 90 ARG A CA 1
ATOM 663 C C . ARG A 1 90 ? -11.461 7.769 -0.458 1.00 91.69 90 ARG A C 1
ATOM 665 O O . ARG A 1 90 ? -12.050 6.700 -0.583 1.00 91.69 90 ARG A O 1
ATOM 672 N N . SER A 1 91 ? -10.203 7.985 -0.823 1.00 95.50 91 SER A N 1
ATOM 673 C CA . SER A 1 91 ? -9.416 7.042 -1.619 1.00 95.50 91 SER A CA 1
ATOM 674 C C . SER A 1 91 ? -7.994 6.915 -1.092 1.00 95.50 91 SER A C 1
ATOM 676 O O . SER A 1 91 ? -7.473 7.806 -0.423 1.00 95.50 91 SER A O 1
ATOM 678 N N . VAL A 1 92 ? -7.366 5.787 -1.405 1.00 97.12 92 VAL A N 1
ATOM 679 C CA . VAL A 1 92 ? -5.975 5.503 -1.054 1.00 97.12 92 VAL A CA 1
ATOM 680 C C . VAL A 1 92 ? -5.266 5.053 -2.318 1.00 97.12 92 VAL A C 1
ATOM 682 O O . VAL A 1 92 ? -5.661 4.049 -2.905 1.00 97.12 92 VAL A O 1
ATOM 685 N N . TYR A 1 93 ? -4.227 5.771 -2.726 1.00 97.88 93 TYR A N 1
ATOM 686 C CA . TYR A 1 93 ? -3.441 5.458 -3.914 1.00 97.88 93 TYR A CA 1
ATOM 687 C C . TYR A 1 93 ? -2.040 5.005 -3.526 1.00 97.88 93 TYR A C 1
ATOM 689 O O . TYR A 1 93 ? -1.409 5.548 -2.620 1.00 97.88 93 TYR A O 1
ATOM 697 N N . LEU A 1 94 ? -1.550 3.992 -4.226 1.00 98.25 94 LEU A N 1
ATOM 698 C CA . LEU A 1 94 ? -0.155 3.594 -4.211 1.00 98.25 94 LEU A CA 1
ATOM 699 C C . LEU A 1 94 ? 0.500 4.178 -5.461 1.00 98.25 94 LEU A C 1
ATOM 701 O O . LEU A 1 94 ? 0.160 3.768 -6.571 1.00 98.25 94 LEU A O 1
ATOM 705 N N . SER A 1 95 ? 1.427 5.113 -5.284 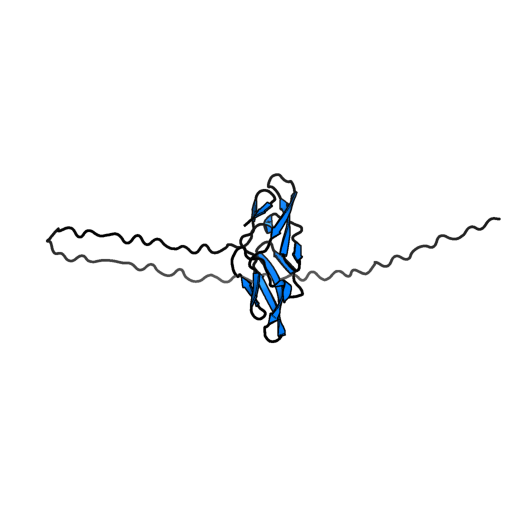1.00 98.25 95 SER A N 1
ATOM 706 C CA . SER A 1 95 ? 2.188 5.719 -6.374 1.00 98.25 95 SER A CA 1
ATOM 707 C C . SER A 1 95 ? 3.613 5.174 -6.412 1.00 98.25 95 SER A C 1
ATOM 709 O O . SER A 1 95 ? 4.202 4.830 -5.385 1.00 98.25 95 SER A O 1
ATOM 711 N N . ALA A 1 96 ? 4.162 5.028 -7.616 1.00 98.44 96 ALA A N 1
ATOM 712 C CA . ALA A 1 96 ? 5.529 4.576 -7.833 1.00 98.44 96 ALA A CA 1
ATOM 713 C C . ALA A 1 96 ? 6.064 5.045 -9.193 1.00 98.44 96 ALA A C 1
ATOM 715 O O . ALA A 1 96 ? 5.314 5.396 -10.106 1.00 98.44 96 ALA A O 1
ATOM 716 N N . THR A 1 97 ? 7.382 4.976 -9.352 1.00 98.62 97 THR A N 1
ATOM 717 C CA . THR A 1 97 ? 8.068 5.174 -10.631 1.00 98.62 97 THR A CA 1
ATOM 718 C C . THR A 1 97 ? 8.544 3.822 -11.146 1.00 98.62 97 THR A C 1
ATOM 720 O O . THR A 1 97 ? 9.411 3.203 -10.541 1.00 98.62 97 THR A O 1
ATOM 723 N N . CYS A 1 98 ? 7.990 3.343 -12.255 1.00 98.44 98 CYS A N 1
ATOM 724 C CA . CYS A 1 98 ? 8.204 1.982 -12.746 1.00 98.44 98 CYS A CA 1
ATOM 725 C C . CYS A 1 98 ? 9.003 1.937 -14.055 1.00 98.44 98 CYS A C 1
ATOM 727 O O . CYS A 1 98 ? 8.800 2.773 -14.938 1.00 98.44 98 CYS A O 1
ATOM 729 N N . ASP A 1 99 ? 9.884 0.942 -14.200 1.00 97.94 99 ASP A N 1
ATOM 730 C CA . ASP A 1 99 ? 10.577 0.647 -15.464 1.00 97.94 99 ASP A CA 1
ATOM 731 C C . ASP A 1 99 ? 9.595 0.069 -16.496 1.00 97.94 99 ASP A C 1
ATOM 733 O O . ASP A 1 99 ? 8.770 -0.789 -16.177 1.00 97.94 99 ASP A O 1
ATOM 737 N N . ASN A 1 100 ? 9.666 0.527 -17.744 1.00 96.44 100 ASN A N 1
ATOM 738 C CA . ASN A 1 100 ? 8.822 0.036 -18.830 1.00 96.44 100 ASN A CA 1
ATOM 739 C C . ASN A 1 100 ? 9.413 -1.126 -19.654 1.00 96.44 100 ASN A C 1
ATOM 741 O O . ASN A 1 100 ? 8.861 -1.465 -20.699 1.00 96.44 100 ASN A O 1
ATOM 745 N N . GLY A 1 101 ? 10.539 -1.700 -19.233 1.00 93.88 101 GLY A N 1
ATOM 746 C CA . GLY A 1 101 ? 11.274 -2.757 -19.930 1.00 93.88 101 GLY A CA 1
ATOM 747 C C . GLY A 1 101 ? 12.153 -2.261 -21.083 1.00 93.88 101 GLY A C 1
ATOM 748 O O . GLY A 1 101 ? 12.834 -3.059 -21.720 1.00 93.88 101 GLY A O 1
ATOM 749 N N . ARG A 1 102 ? 12.151 -0.952 -21.369 1.00 94.94 102 ARG A N 1
ATOM 750 C CA . ARG A 1 102 ? 12.965 -0.304 -22.416 1.00 94.94 102 ARG A CA 1
ATOM 751 C C . ARG A 1 102 ? 13.966 0.697 -21.834 1.00 94.94 102 ARG A C 1
ATOM 753 O O . ARG A 1 102 ? 14.448 1.568 -22.557 1.00 94.94 102 ARG A O 1
ATOM 760 N N . GLY A 1 103 ? 14.225 0.622 -20.527 1.00 90.94 103 GLY A N 1
ATOM 761 C CA . GLY A 1 103 ? 15.126 1.530 -19.817 1.00 90.94 103 GLY A CA 1
ATOM 762 C C . GLY A 1 103 ? 14.561 2.936 -19.604 1.00 90.94 103 GLY A C 1
ATOM 763 O O . GLY A 1 103 ? 15.317 3.854 -19.292 1.00 90.94 103 GLY A O 1
ATOM 764 N N . ARG A 1 104 ? 13.246 3.139 -19.779 1.00 95.69 104 ARG A N 1
ATOM 765 C CA . ARG A 1 104 ? 12.572 4.389 -19.401 1.00 95.69 104 ARG A CA 1
ATOM 766 C C . ARG A 1 104 ? 11.735 4.170 -18.153 1.00 95.69 104 ARG A C 1
ATOM 768 O O . ARG A 1 104 ? 11.050 3.158 -18.017 1.00 95.69 104 ARG A O 1
ATOM 775 N N . GLN A 1 105 ? 11.744 5.172 -17.287 1.00 97.19 105 GLN A N 1
ATOM 776 C CA . GLN A 1 105 ? 10.924 5.208 -16.089 1.00 97.19 105 GLN A CA 1
ATOM 777 C C . GLN A 1 105 ? 9.625 5.976 -16.333 1.00 97.19 105 GLN A C 1
ATOM 779 O O . GLN A 1 105 ? 9.600 6.959 -17.076 1.00 97.19 105 GLN A O 1
ATOM 784 N N . ARG A 1 106 ? 8.541 5.531 -15.696 1.00 97.62 106 ARG A N 1
ATOM 785 C CA . ARG A 1 106 ? 7.230 6.175 -15.768 1.00 97.62 106 ARG A CA 1
ATOM 786 C C . ARG A 1 106 ? 6.582 6.243 -14.391 1.00 97.62 106 ARG A C 1
ATOM 788 O O . ARG A 1 106 ? 6.458 5.221 -13.722 1.00 97.62 106 ARG A O 1
ATOM 795 N N . GLY A 1 107 ? 6.144 7.439 -14.002 1.00 98.00 107 GLY A N 1
ATOM 796 C CA . GLY A 1 107 ? 5.279 7.624 -12.839 1.00 98.00 107 GLY A CA 1
ATOM 797 C C . GLY A 1 107 ? 3.908 6.997 -13.086 1.00 98.00 107 GLY A C 1
ATOM 798 O O . GLY A 1 107 ? 3.337 7.143 -14.171 1.00 98.00 107 GLY A O 1
ATOM 799 N N . THR A 1 108 ? 3.410 6.261 -12.103 1.00 98.56 108 THR A N 1
ATOM 800 C CA . THR A 1 108 ? 2.134 5.553 -12.165 1.00 98.56 108 THR A CA 1
ATOM 801 C C . THR A 1 108 ? 1.561 5.404 -10.764 1.00 98.56 108 THR A C 1
ATOM 803 O O . THR A 1 108 ? 2.292 5.301 -9.781 1.00 98.56 108 THR A O 1
ATOM 806 N N . ASP A 1 109 ? 0.245 5.336 -10.696 1.00 98.31 109 ASP A N 1
ATOM 807 C CA . ASP A 1 109 ? -0.517 5.141 -9.474 1.00 98.31 109 ASP A CA 1
ATOM 808 C C . ASP A 1 109 ? -1.563 4.039 -9.669 1.00 98.31 109 ASP A C 1
ATOM 810 O O . ASP A 1 109 ? -1.904 3.668 -10.797 1.00 98.31 109 ASP A O 1
ATOM 814 N N . ILE A 1 110 ? -2.015 3.464 -8.559 1.00 97.94 110 ILE A N 1
ATOM 815 C CA . ILE A 1 110 ? -3.123 2.514 -8.519 1.00 97.94 110 ILE A CA 1
ATOM 816 C C . ILE A 1 110 ? -3.906 2.686 -7.221 1.00 97.94 110 ILE A C 1
ATOM 818 O O . ILE A 1 110 ? -3.322 2.834 -6.145 1.00 97.94 110 ILE A O 1
ATOM 822 N N . GLU A 1 111 ? -5.233 2.646 -7.304 1.00 97.31 111 GLU A N 1
ATOM 823 C CA . GLU A 1 111 ? -6.080 2.717 -6.116 1.00 97.31 111 GLU A CA 1
ATOM 824 C C . GLU A 1 111 ? -6.032 1.397 -5.328 1.00 97.31 111 GLU A C 1
ATOM 826 O O . GLU A 1 111 ? -6.259 0.296 -5.847 1.00 97.31 111 GLU A O 1
ATOM 831 N N . LEU A 1 112 ? -5.767 1.500 -4.027 1.00 96.69 112 LEU A N 1
ATOM 832 C CA . LEU A 1 112 ? -5.906 0.401 -3.087 1.00 96.69 112 LEU A CA 1
ATOM 833 C C . LEU A 1 112 ? -7.359 0.318 -2.625 1.00 96.69 112 LEU A C 1
ATOM 835 O O . LEU A 1 112 ? -7.796 1.029 -1.721 1.00 96.69 112 LEU A O 1
ATOM 839 N N . THR A 1 113 ? -8.106 -0.588 -3.243 1.00 96.56 113 THR A N 1
ATOM 840 C CA . THR A 1 113 ? -9.497 -0.904 -2.898 1.00 96.56 113 THR A CA 1
ATOM 841 C C . THR A 1 113 ? -9.609 -2.067 -1.912 1.00 96.56 113 THR A C 1
ATOM 843 O O . THR A 1 113 ? -8.747 -2.947 -1.861 1.00 96.56 113 THR A O 1
ATOM 846 N N . GLY A 1 114 ? -10.706 -2.085 -1.160 1.00 95.88 114 GLY A N 1
ATOM 847 C CA . GLY A 1 114 ? -11.183 -3.228 -0.394 1.00 95.88 114 GLY A CA 1
ATOM 848 C C . GLY A 1 114 ? -10.581 -3.368 0.998 1.00 95.88 114 GLY A C 1
ATOM 849 O O . GLY A 1 114 ? -10.809 -4.389 1.631 1.00 95.88 114 GLY A O 1
ATOM 850 N N . ILE A 1 115 ? -9.826 -2.397 1.513 1.00 97.56 115 ILE A N 1
ATOM 851 C CA . ILE A 1 115 ? -9.211 -2.504 2.842 1.00 97.56 115 ILE A CA 1
ATOM 852 C C . ILE A 1 115 ? -10.056 -1.742 3.863 1.00 97.56 115 ILE A C 1
ATOM 854 O O . ILE A 1 115 ? -10.404 -0.574 3.670 1.00 97.56 115 ILE A O 1
ATOM 858 N N . HIS A 1 116 ? -10.389 -2.390 4.974 1.00 98.00 116 HIS A N 1
ATOM 859 C CA . HIS A 1 116 ? -11.156 -1.775 6.051 1.00 98.00 116 HIS A CA 1
ATOM 860 C C . HIS A 1 116 ? -10.625 -2.181 7.425 1.00 98.00 116 HIS A C 1
ATOM 862 O O . HIS A 1 116 ? -9.832 -3.111 7.562 1.00 98.00 116 HIS A O 1
ATOM 868 N N . ASN A 1 117 ? -11.037 -1.423 8.437 1.00 98.38 117 ASN A N 1
ATOM 869 C CA . ASN A 1 117 ? -10.741 -1.706 9.831 1.00 98.38 117 ASN A CA 1
ATOM 870 C C . ASN A 1 117 ? -11.890 -2.525 10.441 1.00 98.38 117 ASN A C 1
ATOM 872 O O . ASN A 1 117 ? -13.020 -2.042 10.511 1.00 98.38 117 ASN A O 1
ATOM 876 N N . ASP A 1 118 ? -11.591 -3.738 10.895 1.00 98.25 118 ASP A N 1
ATOM 877 C CA . ASP A 1 118 ? -12.489 -4.603 11.660 1.00 98.25 118 ASP A CA 1
ATOM 878 C C . ASP A 1 118 ? -11.978 -4.717 13.101 1.00 98.25 118 ASP A C 1
ATOM 880 O O . ASP A 1 118 ? -11.011 -5.421 13.385 1.00 98.25 118 ASP A O 1
ATOM 884 N N . ASP A 1 119 ? -12.606 -3.965 14.006 1.00 98.19 119 ASP A N 1
ATOM 885 C CA . ASP A 1 119 ? -12.318 -3.952 15.448 1.00 98.19 119 ASP A CA 1
ATOM 886 C C . ASP A 1 119 ? -10.826 -3.764 15.818 1.00 98.19 119 ASP A C 1
ATOM 888 O O . ASP A 1 119 ? -10.297 -4.351 16.766 1.00 98.19 119 ASP A O 1
ATOM 892 N N . GLY A 1 120 ? -10.135 -2.885 15.088 1.00 98.38 120 GLY A N 1
ATOM 893 C CA . GLY A 1 120 ? -8.718 -2.577 15.288 1.00 98.38 120 GLY A CA 1
ATOM 894 C C . GLY A 1 120 ? -7.771 -3.473 14.484 1.00 98.38 120 GLY A C 1
ATOM 895 O O . GLY A 1 120 ? -6.576 -3.506 14.776 1.00 98.38 120 GLY A O 1
ATOM 896 N N . ARG A 1 121 ? -8.274 -4.206 13.484 1.00 98.56 121 ARG A N 1
ATOM 897 C CA . ARG A 1 121 ? -7.485 -5.040 12.568 1.00 98.56 121 ARG A CA 1
ATOM 898 C C . ARG A 1 121 ? -7.736 -4.633 11.117 1.00 98.56 121 ARG A C 1
ATOM 900 O O . ARG A 1 121 ? -8.883 -4.546 10.691 1.00 98.56 121 ARG A O 1
ATOM 907 N N . LEU A 1 122 ? -6.670 -4.454 10.337 1.00 98.44 122 LEU A N 1
ATOM 908 C CA . LEU A 1 122 ? -6.788 -4.304 8.885 1.00 98.44 122 LEU A CA 1
ATOM 909 C C . LEU A 1 122 ? -7.206 -5.631 8.254 1.00 98.44 122 LEU A C 1
ATOM 911 O O . LEU A 1 122 ? -6.576 -6.664 8.480 1.00 98.44 122 LEU A O 1
ATOM 915 N N . VAL A 1 123 ? -8.256 -5.593 7.443 1.00 97.75 123 VAL A N 1
ATOM 916 C CA . VAL A 1 123 ? -8.793 -6.760 6.742 1.00 97.75 123 VAL A CA 1
ATOM 917 C C . VAL A 1 123 ? -9.166 -6.403 5.304 1.00 97.75 123 VAL A C 1
ATOM 919 O O . VAL A 1 123 ? -9.490 -5.255 4.984 1.00 97.75 123 VAL A O 1
ATOM 922 N N . ARG A 1 124 ? -9.131 -7.412 4.430 1.00 96.38 124 ARG A N 1
ATOM 923 C CA . ARG A 1 124 ? -9.705 -7.333 3.084 1.00 96.38 124 ARG A CA 1
ATOM 924 C C . ARG A 1 124 ? -11.213 -7.541 3.167 1.00 96.38 124 ARG A C 1
ATOM 926 O O . ARG A 1 124 ? -11.684 -8.460 3.826 1.00 96.38 124 ARG A O 1
ATOM 933 N N . GLY A 1 125 ? -11.953 -6.669 2.506 1.00 92.94 125 GLY A N 1
ATOM 934 C CA . GLY A 1 125 ? -13.389 -6.754 2.290 1.00 92.94 125 GLY A CA 1
ATOM 935 C C . GLY A 1 125 ? -13.695 -7.035 0.828 1.00 92.94 125 GLY A C 1
ATOM 936 O O . GLY A 1 125 ? -12.947 -7.730 0.143 1.00 92.94 125 GLY A O 1
ATOM 937 N N . THR A 1 126 ? -14.801 -6.473 0.352 1.00 92.00 126 THR A N 1
ATOM 938 C CA . THR A 1 126 ? -15.278 -6.673 -1.015 1.00 92.00 126 THR A CA 1
ATOM 939 C C . THR A 1 126 ? -14.261 -6.163 -2.046 1.00 92.00 126 THR A C 1
ATOM 941 O O . THR A 1 126 ? -13.881 -4.987 -1.990 1.00 92.00 126 THR A O 1
ATOM 944 N N . PRO A 1 127 ? -13.837 -7.000 -3.013 1.00 88.38 127 PRO A N 1
ATOM 945 C CA . PRO A 1 127 ? -12.989 -6.562 -4.117 1.00 88.38 127 PRO A CA 1
ATOM 946 C C . PRO A 1 127 ? -13.602 -5.375 -4.870 1.00 88.38 127 PRO A C 1
ATOM 948 O O . PRO A 1 127 ? -14.801 -5.350 -5.136 1.00 88.38 127 PRO A O 1
ATOM 951 N N . GLY A 1 128 ? -12.784 -4.372 -5.191 1.00 89.25 128 GLY A N 1
ATOM 952 C CA . GLY A 1 128 ? -13.218 -3.171 -5.914 1.00 89.25 128 GLY A CA 1
ATOM 953 C C . GLY A 1 128 ? -13.979 -2.134 -5.080 1.00 89.25 128 GLY A C 1
ATOM 954 O O . GLY A 1 128 ? -14.112 -0.998 -5.525 1.00 89.25 128 GLY A O 1
ATOM 955 N N . ALA A 1 129 ? -14.428 -2.456 -3.861 1.00 94.38 129 ALA A N 1
ATOM 956 C CA . ALA A 1 129 ? -15.021 -1.456 -2.974 1.00 94.38 129 ALA A CA 1
ATOM 957 C C . ALA A 1 129 ? -13.962 -0.453 -2.494 1.00 94.38 129 ALA A C 1
ATOM 959 O O . ALA A 1 129 ? -12.817 -0.824 -2.250 1.00 94.38 129 ALA A O 1
ATOM 960 N N . ALA A 1 130 ? -14.324 0.815 -2.304 1.00 95.56 130 ALA A N 1
ATOM 961 C CA . ALA A 1 130 ? -13.385 1.804 -1.775 1.00 95.56 130 ALA A CA 1
ATOM 962 C C . ALA A 1 130 ? -12.867 1.399 -0.382 1.00 95.56 130 ALA A C 1
ATOM 964 O O . ALA A 1 130 ? -13.622 0.906 0.463 1.00 95.56 130 ALA A O 1
ATOM 965 N N . SER A 1 131 ? -11.579 1.633 -0.130 1.00 97.44 131 SER A N 1
ATOM 966 C CA . SER A 1 131 ? -11.002 1.423 1.199 1.00 97.44 131 SER A CA 1
ATOM 967 C C . SER A 1 131 ? -11.565 2.427 2.208 1.00 97.44 131 SER A C 1
ATOM 969 O O . SER A 1 131 ? -11.857 3.578 1.876 1.00 97.44 131 SER A O 1
ATOM 971 N N . SER A 1 132 ? -11.737 1.986 3.454 1.00 97.44 132 SER A N 1
ATOM 972 C CA . SER A 1 132 ? -12.341 2.793 4.525 1.00 97.44 132 SER A CA 1
ATOM 973 C C . SER A 1 132 ? -11.531 2.831 5.821 1.00 97.44 132 SER A C 1
ATOM 975 O O . SER A 1 132 ? -11.858 3.614 6.718 1.00 97.44 132 SER A O 1
ATOM 977 N N . PHE A 1 133 ? -10.467 2.029 5.931 1.00 98.31 133 PHE A N 1
ATOM 978 C CA . PHE A 1 133 ? -9.630 1.953 7.131 1.00 98.31 133 PHE A CA 1
ATOM 979 C C . PHE A 1 133 ? -9.075 3.324 7.546 1.00 98.31 133 PHE A C 1
ATOM 981 O O . PHE A 1 133 ? -9.049 3.649 8.729 1.00 98.31 133 PHE A O 1
ATOM 988 N N . GLN A 1 134 ? -8.739 4.180 6.580 1.00 97.62 134 GLN A N 1
ATOM 989 C CA . GLN A 1 134 ? -8.182 5.514 6.792 1.00 97.62 134 GLN A CA 1
ATOM 990 C C . GLN A 1 134 ? -9.098 6.469 7.573 1.00 97.62 134 GLN A C 1
ATOM 992 O O . GLN A 1 134 ? -8.654 7.509 8.044 1.00 97.62 134 GLN A O 1
ATOM 997 N N . ARG A 1 135 ? -10.378 6.118 7.752 1.00 97.44 135 ARG A N 1
ATOM 998 C CA . ARG A 1 135 ? -11.329 6.882 8.577 1.00 97.44 135 ARG A CA 1
ATOM 999 C C . ARG A 1 135 ? -11.175 6.623 10.077 1.00 97.44 135 ARG A C 1
ATOM 1001 O O . ARG A 1 135 ? -11.661 7.414 10.875 1.00 97.44 135 ARG A O 1
ATOM 1008 N N . SER A 1 136 ? -10.560 5.502 10.456 1.00 97.94 136 SER A N 1
ATOM 1009 C CA . SER A 1 136 ? -10.452 5.036 11.851 1.00 97.94 136 SER A CA 1
ATOM 1010 C C . SER A 1 136 ? -9.063 4.494 12.203 1.00 97.94 136 SER A C 1
ATOM 1012 O O . SER A 1 136 ? -8.875 3.890 13.260 1.00 97.94 136 SER A O 1
ATOM 1014 N N . CYS A 1 137 ? -8.085 4.709 11.327 1.00 98.44 137 CYS A N 1
ATOM 1015 C CA . CYS A 1 137 ? -6.689 4.365 11.544 1.00 98.44 137 CYS A CA 1
ATOM 1016 C C . CYS A 1 137 ? -5.815 5.612 11.395 1.00 98.44 137 CYS A C 1
ATOM 1018 O O . CYS A 1 137 ? -6.161 6.547 10.674 1.00 98.44 137 CYS A O 1
ATOM 1020 N N . ARG A 1 138 ? -4.673 5.607 12.074 1.00 98.12 138 ARG A N 1
ATOM 1021 C CA . ARG A 1 138 ? -3.635 6.639 12.021 1.00 98.12 138 ARG A CA 1
ATOM 1022 C C . ARG A 1 138 ? -2.268 5.998 11.799 1.00 98.12 138 ARG A C 1
ATOM 1024 O O . ARG A 1 138 ? -2.174 4.773 11.732 1.00 98.12 138 ARG A O 1
ATOM 1031 N N . ASP A 1 139 ? -1.235 6.828 11.669 1.00 97.81 139 ASP A N 1
ATOM 1032 C CA . ASP A 1 139 ? 0.153 6.378 11.490 1.00 97.81 139 ASP A CA 1
ATOM 1033 C C . ASP A 1 139 ? 0.304 5.420 10.288 1.00 97.81 139 ASP A C 1
ATOM 1035 O O . ASP A 1 139 ? 1.035 4.431 10.322 1.00 97.81 139 ASP A O 1
ATOM 1039 N N . ILE A 1 140 ? -0.454 5.712 9.223 1.00 98.38 140 ILE A N 1
ATOM 1040 C CA . ILE A 1 140 ? -0.585 4.873 8.031 1.00 98.38 140 ILE A CA 1
ATOM 1041 C C . ILE A 1 140 ? 0.678 5.003 7.182 1.00 98.38 140 ILE A C 1
ATOM 1043 O O . ILE A 1 140 ? 1.050 6.103 6.771 1.00 98.38 140 ILE A O 1
ATOM 1047 N N . ARG A 1 141 ? 1.310 3.873 6.869 1.00 97.50 141 ARG A N 1
ATOM 1048 C CA . ARG A 1 141 ? 2.513 3.818 6.034 1.00 97.50 141 ARG A CA 1
ATOM 1049 C C . ARG A 1 141 ? 2.593 2.523 5.241 1.00 97.50 141 ARG A C 1
ATOM 1051 O O . ARG A 1 141 ? 1.980 1.520 5.595 1.00 97.50 141 ARG A O 1
ATOM 1058 N N . ILE A 1 142 ? 3.396 2.548 4.185 1.00 97.88 142 ILE A N 1
ATOM 1059 C CA . ILE A 1 142 ? 3.718 1.371 3.386 1.00 97.88 142 ILE A CA 1
ATOM 1060 C C . ILE A 1 142 ? 5.175 0.962 3.632 1.00 97.88 142 ILE A C 1
ATOM 1062 O O . ILE A 1 142 ? 6.074 1.800 3.585 1.00 97.88 142 ILE A O 1
ATOM 1066 N N . ASP A 1 143 ? 5.404 -0.320 3.903 1.00 97.50 143 ASP A N 1
ATOM 1067 C CA . ASP A 1 143 ? 6.721 -0.956 3.902 1.00 97.50 143 ASP A CA 1
ATOM 1068 C C . ASP A 1 143 ? 6.859 -1.813 2.639 1.00 97.50 143 ASP A C 1
ATOM 1070 O O . ASP A 1 143 ? 6.206 -2.847 2.484 1.00 97.50 143 ASP A O 1
ATOM 1074 N N . ALA A 1 144 ? 7.692 -1.363 1.703 1.00 96.38 144 ALA A N 1
ATOM 1075 C CA . ALA A 1 144 ? 7.939 -2.054 0.447 1.00 96.38 144 ALA A CA 1
ATOM 1076 C C . ALA A 1 144 ? 9.344 -2.666 0.445 1.00 96.38 144 ALA A C 1
ATOM 1078 O O . ALA A 1 144 ? 10.355 -1.977 0.317 1.00 96.38 144 ALA A O 1
ATOM 1079 N N . SER A 1 145 ? 9.402 -3.995 0.517 1.00 95.12 145 SER A N 1
ATOM 1080 C CA . SER A 1 145 ? 10.635 -4.773 0.392 1.00 95.12 145 SER A CA 1
ATOM 1081 C C . SER A 1 145 ? 10.661 -5.528 -0.936 1.00 95.12 145 SER A C 1
ATOM 1083 O O . SER A 1 145 ? 9.620 -5.829 -1.508 1.00 95.12 145 SER A O 1
ATOM 1085 N N . ARG A 1 146 ? 11.833 -5.983 -1.397 1.00 92.62 146 ARG A N 1
ATOM 1086 C CA . ARG A 1 146 ? 11.945 -6.842 -2.601 1.00 92.62 146 ARG A CA 1
ATOM 1087 C C . ARG A 1 146 ? 11.015 -8.074 -2.578 1.00 92.62 146 ARG A C 1
ATOM 1089 O O . ARG A 1 146 ? 10.662 -8.582 -3.643 1.00 92.62 146 ARG A O 1
ATOM 1096 N N . LYS A 1 147 ? 10.649 -8.575 -1.389 1.00 92.88 147 LYS A N 1
ATOM 1097 C CA . LYS A 1 147 ? 9.870 -9.812 -1.204 1.00 92.88 147 LYS A CA 1
ATOM 1098 C C . LYS A 1 147 ? 8.363 -9.577 -1.116 1.00 92.88 147 LYS A C 1
ATOM 1100 O O . LYS A 1 147 ? 7.618 -10.367 -1.676 1.00 92.88 147 LYS A O 1
ATOM 1105 N N . ARG A 1 148 ? 7.943 -8.520 -0.423 1.00 95.94 148 ARG A N 1
ATOM 1106 C CA . ARG A 1 148 ? 6.538 -8.203 -0.131 1.00 95.94 148 ARG A CA 1
ATOM 1107 C C . ARG A 1 148 ? 6.350 -6.713 0.105 1.00 95.94 148 ARG A C 1
ATOM 1109 O O . ARG A 1 148 ? 7.308 -6.018 0.452 1.00 95.94 148 ARG A O 1
ATOM 1116 N N . VAL A 1 149 ? 5.106 -6.277 -0.014 1.00 97.56 149 VAL A N 1
ATOM 1117 C CA . VAL A 1 149 ? 4.663 -4.909 0.249 1.00 97.56 149 VAL A CA 1
ATOM 1118 C C . VAL A 1 149 ? 3.610 -4.974 1.346 1.00 97.56 149 VAL A C 1
ATOM 1120 O O . VAL A 1 149 ? 2.661 -5.735 1.221 1.00 97.56 149 VAL A O 1
ATOM 1123 N N . VAL A 1 150 ? 3.788 -4.241 2.439 1.00 98.12 150 VAL A N 1
ATOM 1124 C CA . VAL A 1 150 ? 2.935 -4.320 3.630 1.00 98.12 150 VAL A CA 1
ATOM 1125 C C . VAL A 1 150 ? 2.401 -2.934 3.959 1.00 98.12 150 VAL A C 1
ATOM 1127 O O . VAL A 1 150 ? 3.162 -1.980 4.077 1.00 98.12 150 VAL A O 1
ATOM 1130 N N . LEU A 1 151 ? 1.086 -2.823 4.114 1.00 98.44 151 LEU A N 1
ATOM 1131 C CA . LEU A 1 151 ? 0.432 -1.654 4.687 1.00 98.44 151 LEU A CA 1
ATOM 1132 C C . LEU A 1 151 ? 0.408 -1.811 6.203 1.00 98.44 151 LEU A C 1
ATOM 1134 O O . LEU A 1 151 ? -0.100 -2.808 6.713 1.00 98.44 151 LEU A O 1
ATOM 1138 N N . GLU A 1 152 ? 0.927 -0.818 6.910 1.00 98.62 152 GLU A N 1
ATOM 1139 C CA . GLU A 1 152 ? 0.948 -0.764 8.368 1.00 98.62 152 GLU A CA 1
ATOM 1140 C C . GLU A 1 152 ? 0.179 0.465 8.848 1.00 98.62 152 GLU A C 1
ATOM 1142 O O . GLU A 1 152 ? 0.264 1.537 8.245 1.00 98.62 152 GLU A O 1
ATOM 1147 N N . ALA A 1 153 ? -0.591 0.305 9.921 1.00 98.62 153 ALA A N 1
ATOM 1148 C CA . ALA A 1 153 ? -1.338 1.393 10.538 1.00 98.62 153 ALA A CA 1
ATOM 1149 C C . ALA A 1 153 ? -1.669 1.074 12.000 1.00 98.62 153 ALA A C 1
ATOM 1151 O O . ALA A 1 153 ? -1.675 -0.086 12.414 1.00 98.62 153 ALA A O 1
ATOM 1152 N N . THR A 1 154 ? -2.042 2.099 12.760 1.00 98.81 154 THR A N 1
ATOM 1153 C CA . THR A 1 154 ? -2.624 1.953 14.095 1.00 98.81 154 THR A CA 1
ATOM 1154 C C . THR A 1 154 ? -4.128 2.208 14.006 1.00 98.81 154 THR A C 1
AT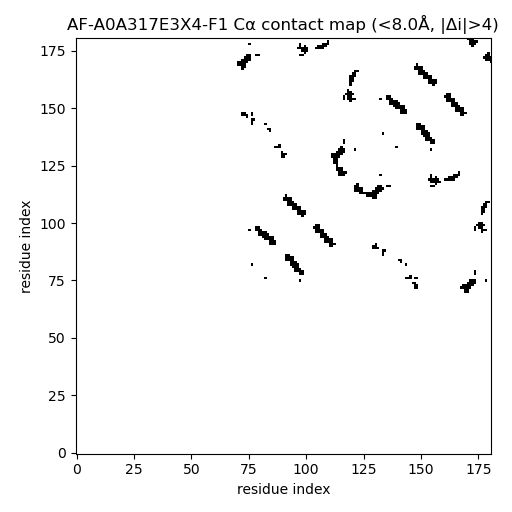OM 1156 O O . THR A 1 154 ? -4.561 3.332 13.757 1.00 98.81 154 THR A O 1
ATOM 1159 N N . CYS A 1 155 ? -4.944 1.174 14.199 1.00 98.75 155 CYS A N 1
ATOM 1160 C CA . CYS A 1 155 ? -6.392 1.209 13.984 1.00 98.75 155 CYS A CA 1
ATOM 1161 C C . CYS A 1 155 ? -7.185 1.179 15.294 1.00 98.75 155 CYS A C 1
ATOM 1163 O O . CYS A 1 155 ? -6.807 0.501 16.252 1.00 98.75 155 CYS A O 1
ATOM 1165 N N . GLN A 1 156 ? -8.301 1.906 15.335 1.00 98.75 156 GLN A N 1
ATOM 1166 C CA . GLN A 1 156 ? -9.181 1.969 16.499 1.00 98.75 156 GLN A CA 1
ATOM 1167 C C . GLN A 1 156 ? -10.154 0.779 16.528 1.00 98.75 156 GLN A C 1
ATOM 1169 O O . GLN A 1 156 ? -10.800 0.473 15.528 1.00 98.75 156 GLN A O 1
ATOM 1174 N N . SER A 1 157 ? -10.291 0.115 17.673 1.00 98.50 157 SER A N 1
ATOM 1175 C CA . SER A 1 157 ? -11.315 -0.906 17.918 1.00 98.50 157 SER A CA 1
ATOM 1176 C C . SER A 1 157 ? -12.684 -0.284 18.208 1.00 98.50 157 SER A C 1
ATOM 1178 O O . SER A 1 157 ? -12.785 0.899 18.535 1.00 98.50 157 SER A O 1
ATOM 1180 N N . ARG A 1 158 ? -13.754 -1.089 18.184 1.00 97.69 158 ARG A N 1
ATOM 1181 C CA . ARG A 1 158 ? -15.113 -0.670 18.582 1.00 97.69 158 ARG A CA 1
ATOM 1182 C C . ARG A 1 158 ? -15.172 -0.200 20.040 1.00 97.69 158 ARG A C 1
ATOM 1184 O O . ARG A 1 158 ? -15.984 0.648 20.378 1.00 97.69 158 ARG A O 1
ATOM 1191 N N . SER A 1 159 ? -14.280 -0.715 20.890 1.00 97.56 159 SER A N 1
ATOM 1192 C CA . SER A 1 159 ? -14.084 -0.269 22.279 1.00 97.56 159 SER A CA 1
ATOM 1193 C C . SER A 1 159 ? -13.214 0.989 22.428 1.00 97.56 159 SER A C 1
ATOM 1195 O O . SER A 1 159 ? -12.921 1.400 23.547 1.00 97.56 159 SER A O 1
ATOM 1197 N N . GLY A 1 160 ? -12.761 1.588 21.323 1.00 97.81 160 GLY A N 1
ATOM 1198 C CA . GLY A 1 160 ? -11.955 2.809 21.312 1.00 97.81 160 GLY A CA 1
ATOM 1199 C C . GLY A 1 160 ? -10.450 2.605 21.520 1.00 97.81 160 GLY A C 1
ATOM 1200 O O . GLY A 1 160 ? -9.706 3.587 21.508 1.00 97.81 160 GLY A O 1
ATOM 1201 N N . ARG A 1 161 ? -9.974 1.362 21.689 1.00 98.44 161 ARG A N 1
ATOM 1202 C CA . ARG A 1 161 ? -8.547 1.048 21.874 1.00 98.44 161 ARG A CA 1
ATOM 1203 C C . ARG A 1 161 ? -7.811 1.106 20.538 1.00 98.44 161 ARG A C 1
ATOM 1205 O O . ARG A 1 161 ? -8.299 0.597 19.539 1.00 98.44 161 ARG A O 1
ATOM 1212 N N . TRP A 1 162 ? -6.606 1.657 20.537 1.00 98.56 162 TRP A N 1
ATOM 1213 C CA . TRP A 1 162 ? -5.743 1.699 19.357 1.00 98.56 162 TRP A CA 1
ATOM 1214 C C . TRP A 1 162 ? -4.856 0.455 19.296 1.00 98.56 162 TRP A C 1
ATOM 1216 O O . TRP A 1 162 ? -4.313 0.035 20.320 1.00 98.56 162 TRP A O 1
ATOM 1226 N N . ARG A 1 163 ? -4.729 -0.149 18.114 1.00 98.56 163 ARG A N 1
ATOM 1227 C CA . ARG A 1 163 ? -3.948 -1.369 17.886 1.00 98.56 163 ARG A CA 1
ATOM 1228 C C . ARG A 1 163 ? -3.088 -1.226 16.644 1.00 98.56 163 ARG A C 1
ATOM 1230 O O . ARG A 1 163 ? -3.600 -0.878 15.583 1.00 98.56 163 ARG A O 1
ATOM 1237 N N . ASP A 1 164 ? -1.812 -1.558 16.770 1.00 98.62 164 ASP A N 1
ATOM 1238 C CA . ASP A 1 164 ? -0.928 -1.666 15.615 1.00 98.62 164 ASP A CA 1
ATOM 1239 C C . ASP A 1 164 ? -1.307 -2.899 14.800 1.00 98.62 164 ASP A C 1
ATOM 1241 O O . ASP A 1 164 ? -1.480 -4.004 15.324 1.00 98.62 164 ASP A O 1
ATOM 1245 N N . THR A 1 165 ? -1.479 -2.701 13.503 1.00 98.56 165 THR A N 1
ATOM 1246 C CA . THR A 1 165 ? -1.960 -3.722 12.587 1.00 98.56 165 THR A CA 1
ATOM 1247 C C . THR A 1 165 ? -1.293 -3.566 11.229 1.00 98.56 165 THR A C 1
ATOM 1249 O O . THR A 1 165 ? -0.735 -2.522 10.885 1.00 98.56 165 THR A O 1
ATOM 1252 N N . ARG A 1 166 ? -1.302 -4.651 10.461 1.00 98.44 166 ARG A N 1
ATOM 1253 C CA . ARG A 1 166 ? -0.655 -4.720 9.160 1.00 98.44 166 ARG A CA 1
ATOM 1254 C C . ARG A 1 166 ? -1.373 -5.691 8.248 1.00 98.44 166 ARG A C 1
ATOM 1256 O O . ARG A 1 166 ? -1.927 -6.684 8.720 1.00 98.44 166 ARG A O 1
ATOM 1263 N N . ILE A 1 167 ? -1.299 -5.430 6.955 1.00 97.94 167 ILE A N 1
ATOM 1264 C CA . ILE A 1 167 ? -1.809 -6.316 5.916 1.00 97.94 167 ILE A CA 1
ATOM 1265 C C . ILE A 1 167 ? -0.862 -6.292 4.717 1.00 97.94 167 ILE A C 1
ATOM 1267 O O . ILE A 1 167 ? -0.343 -5.239 4.350 1.00 97.94 167 ILE A O 1
ATOM 1271 N N . GLU A 1 168 ? -0.586 -7.453 4.128 1.00 97.25 168 GLU A N 1
ATOM 1272 C CA . GLU A 1 168 ? 0.189 -7.518 2.886 1.00 97.25 168 GLU A CA 1
ATOM 1273 C C . GLU A 1 168 ? -0.646 -6.942 1.741 1.00 97.25 168 GLU A C 1
ATOM 1275 O O . GLU A 1 168 ? -1.847 -7.172 1.690 1.00 97.25 168 GLU A O 1
ATOM 1280 N N . ILE A 1 169 ? -0.031 -6.194 0.832 1.00 96.94 169 ILE A N 1
ATOM 1281 C CA . ILE A 1 169 ? -0.624 -5.767 -0.432 1.00 96.94 169 ILE A CA 1
ATOM 1282 C C . ILE A 1 169 ? -0.216 -6.786 -1.496 1.00 96.94 169 ILE A C 1
ATOM 1284 O O . ILE A 1 169 ? 0.966 -6.983 -1.793 1.00 96.94 169 ILE A O 1
ATOM 1288 N N . GLU A 1 170 ? -1.216 -7.437 -2.065 1.00 94.81 170 GLU A N 1
ATOM 1289 C CA . GLU A 1 170 ? -1.081 -8.539 -3.020 1.00 94.81 170 GLU A CA 1
ATOM 1290 C C . GLU A 1 170 ? -1.551 -8.089 -4.398 1.00 94.81 170 GLU A C 1
ATOM 1292 O O . GLU A 1 170 ? -2.255 -7.083 -4.505 1.00 94.81 170 GLU A O 1
ATOM 1297 N N . ASP A 1 171 ? -1.189 -8.872 -5.412 1.00 95.00 171 ASP A N 1
ATOM 1298 C CA . ASP A 1 171 ? -1.749 -8.763 -6.758 1.00 95.00 171 ASP A CA 1
ATOM 1299 C C . ASP A 1 171 ? -1.541 -7.377 -7.377 1.00 95.00 171 ASP A C 1
ATOM 1301 O O . ASP A 1 171 ? -2.453 -6.772 -7.921 1.00 95.00 171 ASP A O 1
ATOM 1305 N N . ILE A 1 172 ? -0.342 -6.809 -7.208 1.00 97.19 172 ILE A N 1
ATOM 1306 C CA . ILE A 1 172 ? 0.073 -5.602 -7.926 1.00 97.19 172 ILE A CA 1
ATOM 1307 C C . ILE A 1 172 ? 1.363 -5.880 -8.686 1.00 97.19 172 ILE A C 1
ATOM 1309 O O . ILE A 1 172 ? 2.399 -6.285 -8.135 1.00 97.19 172 ILE A O 1
ATOM 1313 N N . HIS A 1 173 ? 1.312 -5.591 -9.977 1.00 97.81 173 HIS A N 1
ATOM 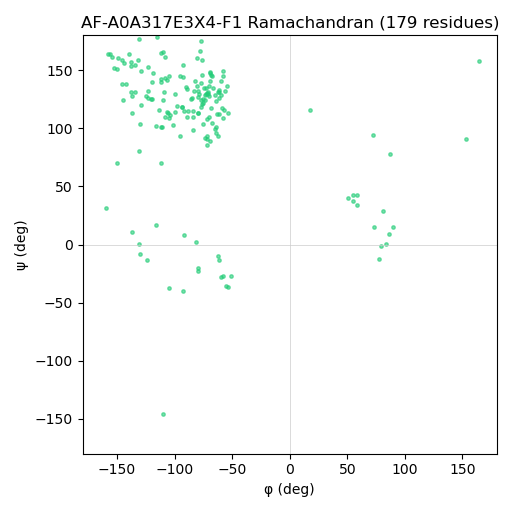1314 C CA . HIS A 1 173 ? 2.364 -5.868 -10.932 1.00 97.81 173 HIS A CA 1
ATOM 1315 C C . HIS A 1 173 ? 2.698 -4.621 -11.743 1.00 97.81 173 HIS A C 1
ATOM 1317 O O . HIS A 1 173 ? 1.855 -3.761 -11.991 1.00 97.81 173 HIS A O 1
ATOM 1323 N N . ASN A 1 174 ? 3.958 -4.524 -12.159 1.00 97.88 174 ASN A N 1
ATOM 1324 C CA . ASN A 1 174 ? 4.370 -3.538 -13.143 1.00 97.88 174 ASN A CA 1
ATOM 1325 C C . ASN A 1 174 ? 4.282 -4.162 -14.537 1.00 97.88 174 ASN A C 1
ATOM 1327 O O . ASN A 1 174 ? 5.049 -5.070 -14.855 1.00 97.88 174 ASN A O 1
ATOM 1331 N N . ILE A 1 175 ? 3.386 -3.644 -15.370 1.00 97.56 175 ILE A N 1
ATOM 1332 C CA . ILE A 1 175 ? 3.198 -4.075 -16.752 1.00 97.56 175 ILE A CA 1
ATOM 1333 C C . ILE A 1 175 ? 3.535 -2.897 -17.668 1.00 97.56 175 ILE A C 1
ATOM 1335 O O . ILE A 1 175 ? 2.737 -1.975 -17.839 1.00 97.56 175 ILE A O 1
ATOM 1339 N N . ASN A 1 176 ? 4.732 -2.924 -18.260 1.00 96.62 176 ASN A N 1
ATOM 1340 C CA . ASN A 1 176 ? 5.237 -1.894 -19.178 1.00 96.62 176 ASN A CA 1
ATOM 1341 C C . ASN A 1 176 ? 5.215 -0.463 -18.592 1.00 96.62 176 ASN A C 1
ATOM 1343 O O . ASN A 1 176 ? 4.854 0.496 -19.279 1.00 96.62 176 ASN A O 1
ATOM 1347 N N . GLY A 1 177 ? 5.611 -0.301 -17.325 1.00 97.75 177 GLY A N 1
ATOM 1348 C CA . GLY A 1 177 ? 5.666 1.001 -16.651 1.00 97.75 177 GLY A CA 1
ATOM 1349 C C . GLY A 1 177 ? 4.302 1.468 -16.131 1.00 97.75 177 GLY A C 1
ATOM 1350 O O . GLY A 1 177 ? 4.023 2.671 -16.109 1.00 97.75 177 GLY A O 1
ATOM 1351 N N . ARG A 1 178 ? 3.419 0.523 -15.786 1.00 98.25 178 ARG A N 1
ATOM 1352 C CA . ARG A 1 178 ? 2.079 0.757 -15.224 1.00 98.25 178 ARG A CA 1
ATOM 1353 C C . ARG A 1 178 ? 1.806 -0.214 -14.096 1.00 98.25 178 ARG A C 1
ATOM 1355 O O . ARG A 1 178 ? 1.958 -1.415 -14.303 1.00 98.25 178 ARG A O 1
ATOM 1362 N N . LEU A 1 179 ? 1.340 0.297 -12.961 1.00 98.19 179 LEU A N 1
ATOM 1363 C CA . LEU A 1 179 ? 0.791 -0.545 -11.901 1.00 98.19 179 LEU A CA 1
ATOM 1364 C C . LEU A 1 179 ? -0.567 -1.095 -12.336 1.00 98.19 179 LEU A C 1
ATOM 1366 O O . LEU A 1 179 ? -1.416 -0.345 -12.819 1.00 98.19 179 LEU A O 1
ATOM 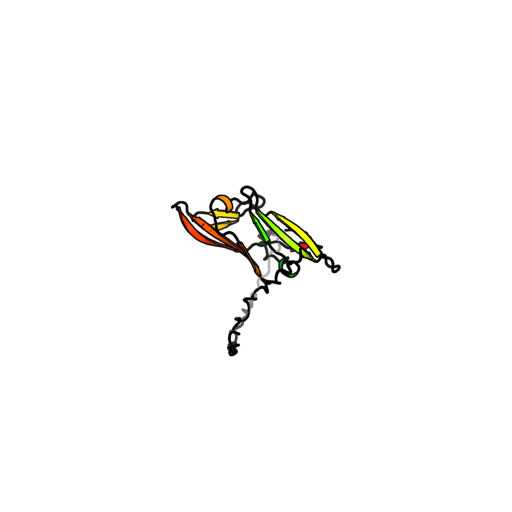1370 N N . GLN A 1 180 ? -0.744 -2.405 -12.203 1.00 96.94 180 GLN A N 1
ATOM 1371 C CA . GLN A 1 180 ? -1.971 -3.131 -12.536 1.00 96.94 180 GLN A CA 1
ATOM 1372 C C . GLN A 1 180 ? -2.184 -4.262 -11.526 1.00 96.94 180 GLN A C 1
ATOM 1374 O O . GLN A 1 180 ? -1.209 -4.699 -10.909 1.00 96.94 180 GLN A O 1
ATOM 1379 N N . ARG A 1 181 ? -3.439 -4.694 -11.366 1.00 92.69 181 ARG A N 1
ATOM 1380 C CA . ARG A 1 181 ? -3.782 -5.959 -10.711 1.00 92.69 181 ARG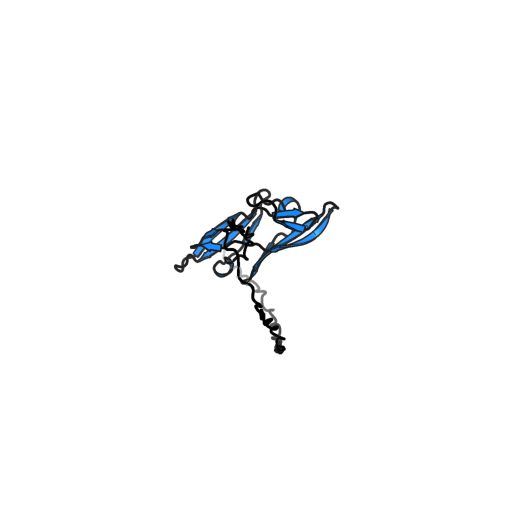 A CA 1
ATOM 1381 C C . ARG A 1 181 ? -3.928 -7.033 -11.773 1.00 92.69 181 ARG A C 1
ATOM 1383 O O . ARG A 1 181 ? -4.613 -6.721 -12.774 1.00 92.69 181 ARG A O 1
#

Radius of gyration: 30.65 Å; Cα contacts (8 Å, |Δi|>4): 284; chains: 1; bounding box: 58×125×45 Å

Secondary structure (DSSP, 8-state):
--------PPPP-----PPPP----PPPPPPPPP-PPPPP-----------------------------PPPBP-GGGTEEEEEEEE-SS-EEEEEEEE-SSS-EEEEEEE-BSEEEETTEEEE-STTSBP-GGGTEEEEEEEE-SS-EEEEEEEE-TTS-EEEEEEEEBS-EESSS-EE-

Foldseek 3Di:
DDDDDDDDDDDDPDDDDDDDDDDDDDDDDDDDDDDDDDDDDDDDDDDDDDDDDDDDPPPDDPPPPPDDPDFAFEQQLLFWAPWWWDDDQWWIKTWTWGALVPRDTDIEIDTDAQWADAQFEIDGHDPPHGYHQSVFWPPWTWDRDNVWIKIWTFGAGPVRDTHTYMDTDTRWYQHRNYTDD

Solvent-accessible surface area (backbone atoms only — not comparable to full-atom values): 11734 Å² total; per-residue (Å²): 143,87,84,89,81,80,87,81,81,81,85,82,92,83,88,78,87,80,82,82,82,86,76,83,78,79,85,79,82,84,77,87,84,83,79,86,79,82,81,86,85,84,82,82,90,83,79,87,82,93,81,84,93,73,89,78,84,75,80,76,82,79,79,77,75,83,72,78,84,72,81,47,72,29,55,26,62,72,55,34,43,78,74,42,73,47,79,50,94,68,47,36,34,44,33,30,35,19,47,36,86,78,88,45,76,29,78,33,58,40,74,53,50,12,38,31,62,58,72,20,32,58,41,80,59,58,82,81,36,73,31,53,27,71,77,53,36,43,82,70,47,71,49,80,45,81,77,45,33,33,43,35,30,36,19,43,19,87,88,68,50,77,30,81,32,59,41,75,48,52,45,36,35,59,60,71,22,32,58,43,114

Organism: NCBI:txid1264899

Nearest PDB structures (foldseek):
  2kjl-assembly1_A  TM=7.461E-01  e=4.322E-07  unclassified
  2jzl-assembly1_A  TM=7.547E-01  e=1.651E-05  Neurospora crassa
  2h63-assembly1_C  TM=6.307E-01  e=8.377E+00  Homo sapiens
  8e29-assembly1_A  TM=3.897E-01  e=1.214E+00  Homo sapiens
  8ond-assembly2_B  TM=1.844E-01  e=3.464E+00  Bdellovibrio bacteriovorus HD100